Protein AF-A0A7S1D211-F1 (afdb_monomer)

Solvent-accessible surface area (backbone atoms only — not comparable to full-atom values): 14443 Å² total; per-residue (Å²): 135,87,72,94,69,84,75,83,64,50,78,49,76,28,56,50,79,50,80,80,74,77,71,76,73,76,81,71,81,75,76,79,80,82,78,80,52,99,80,78,62,90,82,88,90,76,86,81,90,75,90,82,85,78,90,88,83,76,96,58,89,48,95,46,33,35,26,37,36,34,41,26,43,45,68,77,61,58,63,58,17,50,48,54,41,53,54,31,54,76,72,43,31,38,50,37,33,39,36,45,44,44,74,48,53,58,32,37,23,26,38,55,38,35,49,70,53,31,82,63,46,75,40,29,36,35,30,46,55,23,50,53,52,44,51,52,66,76,64,58,64,63,85,39,69,69,48,42,74,77,41,76,79,61,90,66,62,47,86,82,75,70,71,39,71,43,70,57,62,49,77,47,76,46,59,83,38,42,40,38,39,31,45,40,51,36,43,46,74,28,22,37,37,38,38,33,62,83,77,70,42,78,48,58,71,85,34,81,84,72,62,100,78,73,88,69,91,63,75,72,75,49,82,44,70,73,38,53,58,53,44,57,57,53,66,73,73,113

Nearest PDB structures (foldseek):
  6t5k-assembly1_C  TM=8.084E-01  e=4.453E-06  Echinicola vietnamensis
  6auf-assembly1_B  TM=6.543E-01  e=1.278E-06  Novosphingobium pentaromativorans US6-1
  6dq2-assembly1_A  TM=6.445E-01  e=1.859E-06  Cronobacter sakazakii
  5i0p-assembly2_B  TM=6.351E-01  e=6.939E-05  Burkholderia ambifaria MC40-6
  6i1d-assembly1_A  TM=5.829E-01  e=4.512E-04  Saccharomyces cerevisiae S288C

Foldseek 3Di:
DDPPDDQDKDKDKAAAPDPPPPPVPPPPDPPPDDDDDPPGDDDDDDDDDDDPDDDDPDDDPDQAIEMEMEFDAACPDLVSLVVVLVVRVVRRYAYAEYEQQAQDRRRHQNVVSVCVSGVNHDAYEAEPVRVVVLVVVVPDDCVPVVCCVVDPDDPSSDDDDHPYYYYAWDWDDGHPKIKIWGQAQAQHHRGIWIQTDVVRDIDGPPRDPDDPPDPDDDPPNRPDPVRSVVVVVVVVVD

Mean predicted aligned error: 13.78 Å

Radius of gyration: 24.97 Å; Cα contacts (8 Å, |Δi|>4): 356; chains: 1; bounding box: 63×45×84 Å

Structure (mmCIF, N/CA/C/O backbone):
data_AF-A0A7S1D211-F1
#
_entry.id   AF-A0A7S1D211-F1
#
loop_
_atom_site.group_PDB
_atom_site.id
_atom_site.type_symbol
_atom_site.label_atom_id
_atom_site.label_alt_id
_atom_site.label_comp_id
_atom_site.label_asym_id
_atom_site.label_entity_id
_atom_site.label_seq_id
_atom_site.pdbx_PDB_ins_code
_atom_site.Cartn_x
_atom_site.Cartn_y
_atom_site.Cartn_z
_atom_site.occupancy
_atom_site.B_iso_or_equiv
_atom_site.auth_seq_id
_atom_site.auth_comp_id
_atom_site.auth_asym_id
_atom_site.auth_atom_id
_atom_site.pdbx_PDB_model_num
ATOM 1 N N . MET A 1 1 ? 5.303 11.982 -20.598 1.00 29.12 1 MET A N 1
ATOM 2 C CA . MET A 1 1 ? 3.841 12.042 -20.782 1.00 29.12 1 MET A CA 1
ATOM 3 C C . MET A 1 1 ? 3.241 11.586 -19.469 1.00 29.12 1 MET A C 1
ATOM 5 O O . MET A 1 1 ? 3.443 10.435 -19.128 1.00 29.12 1 MET A O 1
ATOM 9 N N . TYR A 1 2 ? 2.627 12.480 -18.698 1.00 31.52 2 TYR A N 1
ATOM 10 C CA . TYR A 1 2 ? 1.835 12.088 -17.531 1.00 31.52 2 TYR A CA 1
ATOM 11 C C . TYR A 1 2 ? 0.391 12.052 -18.020 1.00 31.52 2 TYR A C 1
ATOM 13 O O . TYR A 1 2 ? -0.186 13.105 -18.280 1.00 31.52 2 TYR A O 1
ATOM 21 N N . GLY A 1 3 ? -0.113 10.854 -18.312 1.00 35.62 3 GLY A N 1
ATOM 22 C CA . GLY A 1 3 ? -1.527 10.659 -18.611 1.00 35.62 3 GLY A CA 1
ATOM 23 C C . GLY A 1 3 ? -2.352 10.859 -17.344 1.00 35.62 3 GLY A C 1
ATOM 24 O O . GLY A 1 3 ? -1.837 10.683 -16.240 1.00 35.62 3 GLY A O 1
ATOM 25 N N . ASP A 1 4 ? -3.618 11.222 -17.515 1.00 34.25 4 ASP A N 1
ATOM 26 C CA . ASP A 1 4 ? -4.621 11.408 -16.461 1.00 34.25 4 ASP A CA 1
ATOM 27 C C . ASP A 1 4 ? -4.997 10.064 -15.793 1.00 34.25 4 ASP A C 1
ATOM 29 O O . ASP A 1 4 ? -6.146 9.622 -15.817 1.00 34.25 4 ASP A O 1
ATOM 33 N N . GLY A 1 5 ? -4.000 9.367 -15.243 1.00 44.72 5 GLY A N 1
ATOM 34 C CA . GLY A 1 5 ? -4.157 8.106 -14.538 1.00 44.72 5 GLY A CA 1
ATOM 35 C C . GLY A 1 5 ? -4.976 8.306 -13.269 1.00 44.72 5 GLY A C 1
ATOM 36 O O . GLY A 1 5 ? -4.730 9.214 -12.476 1.00 44.72 5 GLY A O 1
ATOM 37 N N . THR A 1 6 ? -5.977 7.453 -13.074 1.00 50.09 6 THR A N 1
ATOM 38 C CA . THR A 1 6 ? -6.667 7.352 -11.788 1.00 50.09 6 THR A CA 1
ATOM 39 C C . THR A 1 6 ? -5.738 6.616 -10.828 1.00 50.09 6 THR A C 1
ATOM 41 O O . THR A 1 6 ? -5.554 5.412 -10.963 1.00 50.09 6 THR A O 1
ATOM 44 N N . TYR A 1 7 ? -5.140 7.329 -9.875 1.00 63.22 7 TYR A N 1
ATOM 45 C CA . TYR A 1 7 ? -4.287 6.717 -8.855 1.00 63.22 7 TYR A CA 1
ATOM 46 C C . TYR A 1 7 ? -5.162 6.027 -7.810 1.00 63.22 7 TYR A C 1
ATOM 48 O O . TYR A 1 7 ? -5.944 6.683 -7.115 1.00 63.22 7 TYR A O 1
ATOM 56 N N . MET A 1 8 ? -5.064 4.702 -7.718 1.00 60.16 8 MET A N 1
ATOM 57 C CA . MET A 1 8 ? -5.794 3.929 -6.719 1.00 60.16 8 MET A CA 1
ATOM 58 C C . MET A 1 8 ? -4.894 3.662 -5.518 1.00 60.16 8 MET A C 1
ATOM 60 O O . MET A 1 8 ? -3.912 2.944 -5.618 1.00 60.16 8 MET A O 1
ATOM 64 N N . THR A 1 9 ? -5.274 4.210 -4.369 1.00 80.12 9 THR A N 1
ATOM 65 C CA . THR A 1 9 ? -4.739 3.819 -3.063 1.00 80.12 9 THR A CA 1
ATOM 66 C C . THR A 1 9 ? -5.852 3.132 -2.282 1.00 80.12 9 THR A C 1
ATOM 68 O O . THR A 1 9 ? -7.015 3.544 -2.362 1.00 80.12 9 THR A O 1
ATOM 71 N N . ASN A 1 10 ? -5.523 2.078 -1.538 1.00 89.00 10 ASN A N 1
ATOM 72 C CA . ASN A 1 10 ? -6.483 1.428 -0.647 1.00 89.00 10 ASN A CA 1
ATOM 73 C C . ASN A 1 10 ? -6.177 1.793 0.799 1.00 89.00 10 ASN A C 1
ATOM 75 O O . ASN A 1 10 ? -5.024 1.778 1.220 1.00 89.00 10 ASN A O 1
ATOM 79 N N . LEU A 1 11 ? -7.223 2.079 1.570 1.00 94.00 11 LEU A N 1
ATOM 80 C CA . LEU A 1 11 ? -7.119 2.377 2.991 1.00 94.00 11 LEU A CA 1
ATOM 81 C C . LEU A 1 11 ? -7.999 1.402 3.772 1.00 94.00 11 LEU A C 1
ATOM 83 O O . LEU A 1 11 ? -9.226 1.461 3.694 1.00 94.00 11 LEU A O 1
ATOM 87 N N . TYR A 1 12 ? -7.367 0.513 4.532 1.00 94.62 12 TYR A N 1
ATOM 88 C CA . TYR A 1 12 ? -8.053 -0.428 5.415 1.00 94.62 12 TYR A CA 1
ATOM 89 C C . TYR A 1 12 ? -8.008 0.099 6.846 1.00 94.62 12 TYR A C 1
ATOM 91 O O . TYR A 1 12 ? -6.946 0.480 7.327 1.00 94.62 12 TYR A O 1
ATOM 99 N N . VAL A 1 13 ? -9.145 0.106 7.540 1.00 94.62 13 VAL A N 1
ATOM 100 C CA . VAL A 1 13 ? -9.255 0.568 8.933 1.00 94.62 13 VAL A CA 1
ATOM 101 C C . VAL A 1 13 ? -9.656 -0.608 9.815 1.00 94.62 13 VAL A C 1
ATOM 103 O O . VAL A 1 13 ? -10.547 -1.374 9.451 1.00 94.62 13 VAL A O 1
ATOM 106 N N . TYR A 1 14 ? -9.013 -0.749 10.973 1.00 93.31 14 TYR A N 1
ATOM 107 C CA . TYR A 1 14 ? -9.199 -1.879 11.879 1.00 93.31 14 TYR A CA 1
ATOM 108 C C . TYR A 1 14 ? -9.314 -1.469 13.347 1.00 93.31 14 TYR A C 1
ATOM 110 O O . TYR A 1 14 ? -8.803 -0.436 13.789 1.00 93.31 14 TYR A O 1
ATOM 118 N N . GLU A 1 15 ? -9.980 -2.319 14.128 1.00 90.00 15 GLU A N 1
ATOM 119 C CA . GLU A 1 15 ? -9.995 -2.206 15.587 1.00 90.00 15 GLU A CA 1
ATOM 120 C C . GLU A 1 15 ? -8.662 -2.709 16.145 1.00 90.00 15 GLU A C 1
ATOM 122 O O . GLU A 1 15 ? -8.278 -3.850 15.903 1.00 90.00 15 GLU A O 1
ATOM 127 N N . LYS A 1 16 ? -7.937 -1.873 16.894 1.00 85.56 16 LYS A N 1
ATOM 128 C CA . LYS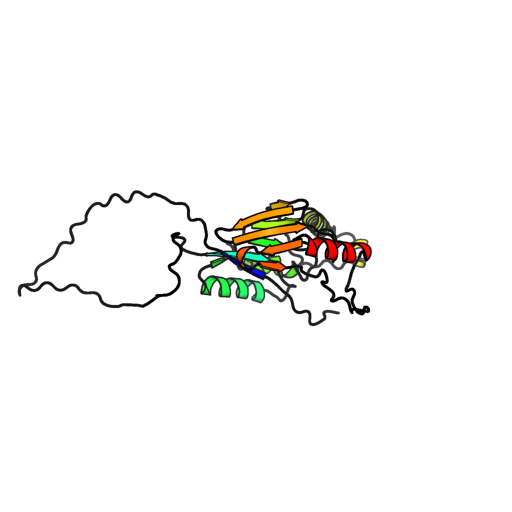 A 1 16 ? -6.667 -2.287 17.502 1.00 85.56 16 LYS A CA 1
ATOM 129 C C . LYS A 1 16 ? -6.914 -3.304 18.624 1.00 85.56 16 LYS A C 1
ATOM 131 O O . LYS A 1 16 ? -7.872 -3.188 19.399 1.00 85.56 16 LYS A O 1
ATOM 136 N N . GLU A 1 17 ? -5.999 -4.260 18.767 1.00 71.94 17 GLU A N 1
ATOM 137 C CA . GLU A 1 17 ? -5.912 -5.076 19.976 1.00 71.94 17 GLU A CA 1
ATOM 138 C C . GLU A 1 17 ? -5.341 -4.216 21.103 1.00 71.94 17 GLU A C 1
ATOM 140 O O . GLU A 1 17 ? -4.142 -3.957 21.193 1.00 71.94 17 GLU A O 1
ATOM 145 N N . CYS A 1 18 ? -6.216 -3.705 21.961 1.00 66.62 18 CYS A N 1
ATOM 146 C CA . CYS A 1 18 ? -5.767 -2.920 23.100 1.00 66.62 18 CYS A CA 1
ATOM 147 C C . CYS A 1 18 ? -5.147 -3.863 24.119 1.00 66.62 18 CYS A C 1
ATOM 149 O O . CYS A 1 18 ? -5.816 -4.791 24.580 1.00 66.62 18 CYS A O 1
ATOM 151 N N . SER A 1 19 ? -3.907 -3.582 24.525 1.00 54.00 19 SER A N 1
ATOM 152 C CA . SER A 1 19 ? -3.338 -4.195 25.722 1.00 54.00 19 SER A CA 1
ATOM 153 C C . SER A 1 19 ? -4.356 -4.057 26.850 1.00 54.00 19 SER A C 1
ATOM 155 O O . SER A 1 19 ? -4.751 -2.944 27.219 1.00 54.00 19 SER A O 1
ATOM 157 N N . SER A 1 20 ? -4.817 -5.188 27.385 1.00 48.25 20 SER A N 1
ATOM 158 C CA . SER A 1 20 ? -5.573 -5.201 28.623 1.00 48.25 20 SER A CA 1
ATOM 159 C C . SER A 1 20 ? -4.606 -4.837 29.742 1.00 48.25 20 SER A C 1
ATOM 161 O O . SER A 1 20 ? -4.134 -5.696 30.488 1.00 48.25 20 SER A O 1
ATOM 163 N N . ASP A 1 21 ? -4.311 -3.549 29.875 1.00 42.56 21 ASP A N 1
ATOM 164 C CA . ASP A 1 21 ? -3.776 -3.000 31.101 1.00 42.56 21 ASP A CA 1
ATOM 165 C C . ASP A 1 21 ? -4.865 -3.222 32.152 1.00 42.56 21 ASP A C 1
ATOM 167 O O . ASP A 1 21 ? -5.735 -2.385 32.406 1.00 42.56 21 ASP A O 1
ATOM 171 N N . THR A 1 22 ? -4.836 -4.396 32.784 1.00 41.88 22 THR A N 1
ATOM 172 C CA . THR A 1 22 ? -5.466 -4.662 34.071 1.00 41.88 22 THR A CA 1
ATOM 173 C C . THR A 1 22 ? -4.799 -3.775 35.119 1.00 41.88 22 THR A C 1
ATOM 175 O O . THR A 1 22 ? -4.193 -4.236 36.085 1.00 41.88 22 THR A O 1
ATOM 178 N N . LYS A 1 23 ? -4.970 -2.457 34.998 1.00 39.34 23 LYS A N 1
ATOM 179 C CA . LYS A 1 23 ? -4.984 -1.583 36.155 1.00 39.34 23 LYS A CA 1
ATOM 180 C C . LYS A 1 23 ? -6.217 -2.002 36.936 1.00 39.34 23 LYS A C 1
ATOM 182 O O . LYS A 1 23 ? -7.319 -1.505 36.715 1.00 39.34 23 LYS A O 1
ATOM 187 N N . LYS A 1 24 ? -6.022 -2.944 37.867 1.00 38.88 24 LYS A N 1
ATOM 188 C CA . LYS A 1 24 ? -6.873 -3.108 39.046 1.00 38.88 24 LYS A CA 1
ATOM 189 C C . LYS A 1 24 ? -6.975 -1.730 39.692 1.00 38.88 24 LYS A C 1
ATOM 191 O O . LYS A 1 24 ? -6.174 -1.372 40.554 1.00 38.88 24 LYS A O 1
ATOM 196 N N . SER A 1 25 ? -7.948 -0.934 39.260 1.00 38.62 25 SER A N 1
ATOM 197 C CA . SER A 1 25 ? -8.345 0.248 39.992 1.00 38.62 25 SER A CA 1
ATOM 198 C C . SER A 1 25 ? -8.898 -0.285 41.306 1.00 38.62 25 SER A C 1
ATOM 200 O O . SER A 1 25 ? -9.978 -0.870 41.391 1.00 38.62 25 SER A O 1
ATOM 202 N N . LYS A 1 26 ? -8.093 -0.167 42.364 1.00 37.66 26 LYS A N 1
ATOM 203 C CA . LYS A 1 26 ? -8.606 -0.225 43.725 1.00 37.66 26 LYS A CA 1
ATOM 204 C C . LYS A 1 26 ? -9.698 0.840 43.784 1.00 37.66 26 LYS A C 1
ATOM 206 O O . LYS A 1 26 ? -9.392 2.023 43.921 1.00 37.66 26 LYS A O 1
ATOM 211 N N . LYS A 1 27 ? -10.964 0.429 43.667 1.00 37.03 27 LYS A N 1
ATOM 212 C CA . LYS A 1 27 ? -12.122 1.223 44.079 1.00 37.03 27 LYS A CA 1
ATOM 213 C C . LYS A 1 27 ? -11.947 1.521 45.571 1.00 37.03 27 LYS A C 1
ATOM 215 O O . LYS A 1 27 ? -12.457 0.809 46.427 1.00 37.03 27 LYS A O 1
ATOM 220 N N . LYS A 1 28 ? -11.208 2.580 45.904 1.00 37.03 28 LYS A N 1
ATOM 221 C CA . LYS A 1 28 ? -11.462 3.323 47.135 1.00 37.03 28 LYS A CA 1
ATOM 222 C C . LYS A 1 28 ? -12.768 4.058 46.881 1.00 37.03 28 LYS A C 1
ATOM 224 O O . LYS A 1 28 ? -12.798 5.013 46.112 1.00 37.03 28 LYS A O 1
ATOM 229 N N . SER A 1 29 ? -13.844 3.580 47.496 1.00 37.31 29 SER A N 1
ATOM 230 C CA . SER A 1 29 ? -15.104 4.308 47.584 1.00 37.31 29 SER A CA 1
ATOM 231 C C . SER A 1 29 ? -14.831 5.690 48.189 1.00 37.31 29 SER A C 1
ATOM 233 O O . SER A 1 29 ? -14.659 5.824 49.403 1.00 37.31 29 SER A O 1
ATOM 235 N N . LYS A 1 30 ? -14.762 6.732 47.359 1.00 39.12 30 LYS A N 1
ATOM 236 C CA . LYS A 1 30 ? -14.988 8.091 47.844 1.00 39.12 30 LYS A CA 1
ATOM 237 C C . LYS A 1 30 ? -16.489 8.187 48.091 1.00 39.12 30 LYS A C 1
ATOM 239 O O . LYS A 1 30 ? -17.271 8.158 47.153 1.00 39.12 30 LYS A O 1
ATOM 244 N N . LYS A 1 31 ? -16.874 8.212 49.369 1.00 37.56 31 LYS A N 1
ATOM 245 C CA . LYS A 1 31 ? -18.190 8.688 49.799 1.00 37.56 31 LYS A CA 1
ATOM 246 C C . LYS A 1 31 ? -18.378 10.080 49.200 1.00 37.56 31 LYS A C 1
ATOM 248 O O . LYS A 1 31 ? -17.651 10.997 49.587 1.00 37.56 31 LYS A O 1
ATOM 253 N N . ASP A 1 32 ? -19.334 10.226 48.293 1.00 37.94 32 ASP A N 1
ATOM 254 C CA . ASP A 1 32 ? -19.854 11.533 47.920 1.00 37.94 32 ASP A CA 1
ATOM 255 C C . ASP A 1 32 ? -20.430 12.173 49.187 1.00 37.94 32 ASP A C 1
ATOM 257 O O . ASP A 1 32 ? -21.387 11.681 49.791 1.00 37.94 32 ASP A O 1
ATOM 261 N N . LYS A 1 33 ? -19.779 13.238 49.662 1.00 39.00 33 LYS A N 1
ATOM 262 C CA . LYS A 1 33 ? -20.312 14.066 50.741 1.00 39.00 33 LYS A CA 1
ATOM 263 C C . LYS A 1 33 ? -21.492 14.848 50.173 1.00 39.00 33 LYS A C 1
ATOM 265 O O . LYS A 1 33 ? -21.306 15.866 49.520 1.00 39.00 33 LYS A O 1
ATOM 270 N N . MET A 1 34 ? -22.701 14.372 50.448 1.00 36.66 34 MET A N 1
ATOM 271 C CA . MET A 1 34 ? -23.907 15.184 50.352 1.00 36.66 34 MET A CA 1
ATOM 272 C C . MET A 1 34 ? -23.889 16.247 51.458 1.00 36.66 34 MET A C 1
ATOM 274 O O . MET A 1 34 ? -23.917 15.912 52.643 1.00 36.66 34 MET A O 1
ATOM 278 N N . THR A 1 35 ? -23.872 17.523 51.090 1.00 45.09 35 THR A N 1
ATOM 279 C CA . THR A 1 35 ? -24.177 18.632 52.003 1.00 45.09 35 THR A CA 1
ATOM 280 C C . THR A 1 35 ? -25.647 19.012 51.847 1.00 45.09 35 THR A C 1
ATOM 282 O O . THR A 1 35 ? -26.090 19.279 50.732 1.00 45.09 35 THR A O 1
ATOM 285 N N . LYS A 1 36 ? -26.402 19.005 52.954 1.00 35.62 36 LYS A N 1
ATOM 286 C CA . LYS A 1 36 ? -27.780 19.516 53.023 1.00 35.62 36 LYS A CA 1
ATOM 287 C C . LYS A 1 36 ? -27.773 21.034 52.851 1.00 35.62 36 LYS A C 1
ATOM 289 O O . LYS A 1 36 ? -26.964 21.704 53.489 1.00 35.62 36 LYS A O 1
ATOM 294 N N . ASP A 1 37 ? -28.692 21.558 52.050 1.00 51.59 37 ASP A N 1
ATOM 295 C CA . ASP A 1 37 ? -29.063 22.967 52.133 1.00 51.59 37 ASP A CA 1
ATOM 296 C C . ASP A 1 37 ? -30.055 23.197 53.288 1.00 51.59 37 ASP A C 1
ATOM 298 O O . ASP A 1 37 ? -30.622 22.259 53.862 1.00 51.59 37 ASP A O 1
ATOM 302 N N . SER A 1 38 ? -30.233 24.459 53.672 1.00 47.72 38 SER A N 1
ATOM 303 C CA . SER A 1 38 ? -31.045 24.885 54.817 1.00 47.72 38 SER A CA 1
ATOM 304 C C . SER A 1 38 ? -32.557 24.680 54.646 1.00 47.72 38 SER A C 1
ATOM 306 O O . SER A 1 38 ? -33.293 24.972 55.583 1.00 47.72 38 SER A O 1
ATOM 308 N N . ASN A 1 39 ? -33.021 24.134 53.514 1.00 47.75 39 ASN A N 1
ATOM 309 C CA . ASN A 1 39 ? -34.438 23.864 53.243 1.00 47.75 39 ASN A CA 1
ATOM 310 C C . ASN A 1 39 ? -34.746 22.378 52.967 1.00 47.75 39 ASN A C 1
ATOM 312 O O . ASN A 1 39 ? -35.862 22.042 52.577 1.00 47.75 39 ASN A O 1
ATOM 316 N N . GLY A 1 40 ? -33.800 21.466 53.217 1.00 41.44 40 GLY A N 1
ATOM 317 C CA . GLY A 1 40 ? -34.079 20.027 53.287 1.00 41.44 40 GLY A CA 1
ATOM 318 C C . GLY A 1 40 ? -34.322 19.323 51.946 1.00 41.44 40 GLY A C 1
ATOM 319 O O . GLY A 1 40 ? -34.885 18.228 51.946 1.00 41.44 40 GLY A O 1
ATOM 320 N N . GLY A 1 41 ? -33.880 19.892 50.819 1.00 34.84 41 GLY A N 1
ATOM 321 C CA . GLY A 1 41 ? -33.967 19.262 49.496 1.00 34.84 41 GLY A CA 1
ATOM 322 C C . GLY A 1 41 ? -32.617 18.730 49.001 1.00 34.84 41 GLY A C 1
ATOM 323 O O . GLY A 1 41 ? -31.591 19.384 49.143 1.00 34.84 41 GLY A O 1
ATOM 324 N N . TYR A 1 42 ? -32.593 17.549 48.372 1.00 37.44 42 TYR A N 1
ATOM 325 C CA . TYR A 1 42 ? -31.416 17.064 47.638 1.00 37.44 42 TYR A CA 1
ATOM 326 C C . TYR A 1 42 ? -31.564 17.397 46.144 1.00 37.44 42 TYR A C 1
ATOM 328 O O . TYR A 1 42 ? -32.492 16.913 45.498 1.00 37.44 42 TYR A O 1
ATOM 336 N N . ARG A 1 43 ? -30.646 18.187 45.567 1.00 36.53 43 ARG A N 1
ATOM 337 C CA . ARG A 1 43 ? -30.541 18.393 44.108 1.00 36.53 43 ARG A CA 1
ATOM 338 C C . ARG A 1 43 ? -29.197 17.902 43.574 1.00 36.53 43 ARG A C 1
ATOM 340 O O . ARG A 1 43 ? -28.145 18.324 44.041 1.00 36.53 43 ARG A O 1
ATOM 347 N N . SER A 1 44 ? -29.252 17.050 42.551 1.00 35.16 44 SER A N 1
ATOM 348 C CA . SER A 1 44 ? -28.120 16.722 41.680 1.00 35.16 44 SER A CA 1
ATOM 349 C C . SER A 1 44 ? -28.138 17.665 40.475 1.00 35.16 44 SER A C 1
ATOM 351 O O . SER A 1 44 ? -29.122 17.716 39.737 1.00 35.16 44 SER A O 1
ATOM 353 N N . LEU A 1 45 ? -27.066 18.435 40.289 1.00 37.75 45 LEU A N 1
ATOM 354 C CA . LEU A 1 45 ? -26.817 19.222 39.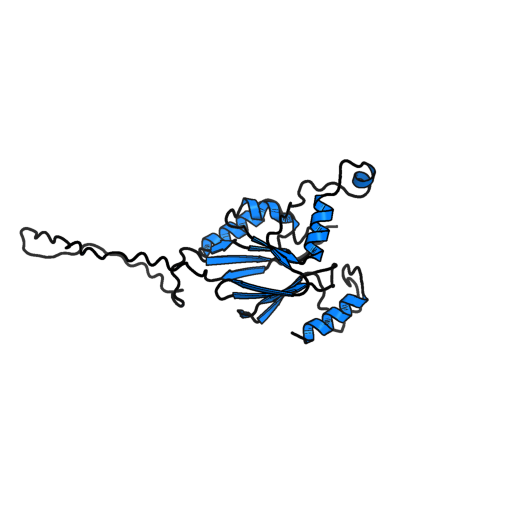083 1.00 37.75 45 LEU A CA 1
ATOM 355 C C . LEU A 1 45 ? -25.916 18.409 38.151 1.00 37.75 45 LEU A C 1
ATOM 357 O O . LEU A 1 45 ? -24.737 18.242 38.459 1.00 37.75 45 LEU A O 1
ATOM 361 N N . LYS A 1 46 ? -26.474 17.942 37.025 1.00 37.00 46 LYS A N 1
ATOM 362 C CA . LYS A 1 46 ? -25.857 17.955 35.680 1.00 37.00 46 LYS A CA 1
ATOM 363 C C . LYS A 1 46 ? -26.785 17.310 34.635 1.00 37.00 46 LYS A C 1
ATOM 365 O O . LYS A 1 46 ? -26.869 16.091 34.532 1.00 37.00 46 LYS A O 1
ATOM 370 N N . GLY A 1 47 ? -27.440 18.155 33.829 1.00 29.31 47 GLY A N 1
ATOM 371 C CA . GLY A 1 47 ? -27.605 17.891 32.388 1.00 29.31 47 GLY A CA 1
ATOM 372 C C . GLY A 1 47 ? -26.227 18.006 31.710 1.00 29.31 47 GLY A C 1
ATOM 373 O O . GLY A 1 47 ? -25.299 18.541 32.308 1.00 29.31 47 GLY A O 1
ATOM 374 N N . SER A 1 48 ? -25.956 17.506 30.512 1.00 29.05 48 SER A N 1
ATOM 375 C CA . SER A 1 48 ? -26.781 17.378 29.319 1.00 29.05 48 SER A CA 1
ATOM 376 C C . SER A 1 48 ? -26.240 16.225 28.468 1.00 29.05 48 SER A C 1
ATOM 378 O O . SER A 1 48 ? -25.031 16.036 28.348 1.00 29.05 48 SER A O 1
ATOM 380 N N . THR A 1 49 ? -27.160 15.475 27.875 1.00 36.06 49 THR A N 1
ATOM 381 C CA . THR A 1 49 ? -26.956 14.385 26.922 1.00 36.06 49 THR A CA 1
ATOM 382 C C . THR A 1 49 ? -26.394 14.880 25.588 1.00 36.06 49 THR A C 1
ATOM 384 O O . THR A 1 49 ? -27.004 15.742 24.957 1.00 36.06 49 THR A O 1
ATOM 387 N N . SER A 1 50 ? -25.330 14.255 25.083 1.00 34.84 50 SER A N 1
ATOM 388 C CA . SER A 1 50 ? -25.113 14.124 23.639 1.00 34.84 50 SER A CA 1
ATOM 389 C C . SER A 1 50 ? -25.181 12.641 23.265 1.00 34.84 50 SER A C 1
ATOM 391 O O . SER A 1 50 ? -24.407 11.804 23.725 1.00 34.84 50 SER A O 1
ATOM 393 N N . ASN A 1 51 ? -26.194 12.301 22.466 1.00 35.72 51 ASN A N 1
ATOM 394 C CA . ASN A 1 51 ? -26.336 11.002 21.818 1.00 35.72 51 ASN A CA 1
ATOM 395 C C . ASN A 1 51 ? -25.179 10.828 20.817 1.00 35.72 51 ASN A C 1
ATOM 397 O O . ASN A 1 51 ? -25.264 11.322 19.697 1.00 35.72 51 ASN A O 1
ATOM 401 N N . ARG A 1 52 ? -24.133 10.081 21.178 1.00 38.66 52 ARG A N 1
ATOM 402 C CA . ARG A 1 52 ? -23.333 9.322 20.203 1.00 38.66 52 ARG A CA 1
ATOM 403 C C . ARG A 1 52 ? -23.743 7.859 20.307 1.00 38.66 52 ARG A C 1
ATOM 405 O O . ARG A 1 52 ? -23.110 7.059 20.985 1.00 38.66 52 ARG A O 1
ATOM 412 N N . ARG A 1 53 ? -24.887 7.538 19.703 1.00 39.41 53 ARG A N 1
ATOM 413 C CA . ARG A 1 53 ? -25.315 6.158 19.464 1.00 39.41 53 ARG A CA 1
ATOM 414 C C . ARG A 1 53 ? -24.956 5.807 18.026 1.00 39.41 53 ARG A C 1
ATOM 416 O O . ARG A 1 53 ? -25.644 6.222 17.105 1.00 39.41 53 ARG A O 1
ATOM 423 N N . GLY A 1 54 ? -23.872 5.058 17.877 1.00 37.66 54 GLY A N 1
ATOM 424 C CA . GLY A 1 54 ? -23.399 4.477 16.624 1.00 37.66 54 GLY A CA 1
ATOM 425 C C . GLY A 1 54 ? -21.917 4.160 16.772 1.00 37.66 54 GLY A C 1
ATOM 426 O O . GLY A 1 54 ? -21.154 5.084 17.004 1.00 37.66 54 GLY A O 1
ATOM 427 N N . LEU A 1 55 ? -21.550 2.878 16.676 1.00 42.72 55 LEU A N 1
ATOM 428 C CA . LEU A 1 55 ? -20.225 2.285 16.950 1.00 42.72 55 LEU A CA 1
ATOM 429 C C . LEU A 1 55 ? -19.931 1.998 18.435 1.00 42.72 55 LEU A C 1
ATOM 431 O O . LEU A 1 55 ? -19.019 2.534 19.048 1.00 42.72 55 LEU A O 1
ATOM 435 N N . SER A 1 56 ? -20.719 1.095 19.021 1.00 39.56 56 SER A N 1
ATOM 436 C CA . SER A 1 56 ? -20.282 0.282 20.166 1.00 39.56 56 SER A CA 1
ATOM 437 C C . SER A 1 56 ? -20.853 -1.126 20.005 1.00 39.56 56 SER A C 1
ATOM 439 O O . SER A 1 56 ? -21.880 -1.491 20.574 1.00 39.56 56 SER A O 1
ATOM 441 N N . ARG A 1 57 ? -20.227 -1.863 19.093 1.00 41.53 57 ARG A N 1
ATOM 442 C CA . ARG A 1 57 ? -20.241 -3.321 18.914 1.00 41.53 57 ARG A CA 1
ATOM 443 C C . ARG A 1 57 ? -18.960 -3.521 18.095 1.00 41.53 57 ARG A C 1
ATOM 445 O O . ARG A 1 57 ? -19.026 -3.289 16.903 1.00 41.53 57 ARG A O 1
ATOM 452 N N . TYR A 1 58 ? -17.764 -3.595 18.664 1.00 40.78 58 TYR A N 1
ATOM 453 C CA . TYR A 1 58 ? -17.248 -4.654 19.521 1.00 40.78 58 TYR A CA 1
ATOM 454 C C . TYR A 1 58 ? -16.291 -4.071 20.582 1.00 40.78 58 TYR A C 1
ATOM 456 O O . TYR A 1 58 ? -15.870 -2.922 20.507 1.00 40.78 58 TYR A O 1
ATOM 464 N N . GLY A 1 59 ? -16.069 -4.805 21.673 1.00 42.28 59 GLY A N 1
ATOM 465 C CA . GLY A 1 59 ? -15.406 -4.281 22.865 1.00 42.28 59 GLY A CA 1
ATOM 466 C C . GLY A 1 59 ? -13.888 -4.420 22.843 1.00 42.28 59 GLY A C 1
ATOM 467 O O . GLY A 1 59 ? -13.394 -5.465 23.244 1.00 42.28 59 GLY A O 1
ATOM 468 N N . THR A 1 60 ? -13.173 -3.337 22.533 1.00 46.38 60 THR A N 1
ATOM 469 C CA . THR A 1 60 ? -11.802 -3.065 23.002 1.00 46.38 60 THR A CA 1
ATOM 470 C C . THR A 1 60 ? -11.626 -1.542 23.209 1.00 46.38 60 THR A C 1
ATOM 472 O O . THR A 1 60 ? -12.038 -0.730 22.386 1.00 46.38 60 THR A O 1
ATOM 475 N N . ASN A 1 61 ? -11.097 -1.115 24.366 1.00 50.78 61 ASN A N 1
ATOM 476 C CA . ASN A 1 61 ? -10.959 0.304 24.762 1.00 50.78 61 ASN A CA 1
ATOM 477 C C . ASN A 1 61 ? -9.721 0.968 24.126 1.00 50.78 61 ASN A C 1
ATOM 479 O O . ASN A 1 61 ? -8.822 1.413 24.841 1.00 50.78 61 ASN A O 1
ATOM 483 N N . CYS A 1 62 ? -9.639 1.021 22.801 1.00 60.84 62 CYS A N 1
ATOM 484 C CA . CYS A 1 62 ? -8.566 1.761 22.142 1.00 60.84 62 CYS A CA 1
ATOM 485 C C . CYS A 1 62 ? -9.069 3.168 21.887 1.00 60.84 62 CYS A C 1
ATOM 487 O O . CYS A 1 62 ? -10.153 3.358 21.342 1.00 60.84 62 CYS A O 1
ATOM 489 N N . GLU A 1 63 ? -8.288 4.163 22.307 1.00 77.25 63 GLU A N 1
ATOM 490 C CA . GLU A 1 63 ? -8.662 5.561 22.103 1.00 77.25 63 GLU A CA 1
ATOM 491 C C . GLU A 1 63 ? -8.758 5.904 20.614 1.00 77.25 63 GLU A C 1
ATOM 493 O O . GLU A 1 63 ? -9.442 6.870 20.296 1.00 77.25 63 GLU A O 1
ATOM 498 N N . ARG A 1 64 ? -8.121 5.127 19.718 1.00 88.88 64 ARG A N 1
ATOM 499 C CA . ARG A 1 64 ? -8.089 5.323 18.259 1.00 88.88 64 ARG A CA 1
ATOM 500 C C . ARG A 1 64 ? -8.032 3.989 17.496 1.00 88.88 64 ARG A C 1
ATOM 502 O O . ARG A 1 64 ? -7.437 3.028 17.986 1.00 88.88 64 ARG A O 1
ATOM 509 N N . LEU A 1 65 ? -8.631 3.941 16.304 1.00 94.19 65 LEU A N 1
ATOM 510 C CA . LEU A 1 65 ? -8.537 2.830 15.340 1.00 94.19 65 LEU A CA 1
ATOM 511 C C . LEU A 1 65 ? -7.153 2.795 14.669 1.00 94.19 65 LEU A C 1
ATOM 513 O O . LEU A 1 65 ? -6.427 3.788 14.701 1.00 94.19 65 LEU A O 1
ATOM 517 N N . GLY A 1 66 ? -6.769 1.661 14.087 1.00 95.31 66 GLY A N 1
ATOM 518 C CA . GLY A 1 66 ? -5.565 1.543 13.259 1.00 95.31 66 GLY A CA 1
ATOM 519 C C . GLY A 1 66 ? -5.916 1.582 11.776 1.00 95.31 66 GLY A C 1
ATOM 520 O O . GLY A 1 66 ? -7.043 1.254 11.399 1.00 95.31 66 GLY A O 1
ATOM 521 N N . ALA A 1 67 ? -4.971 1.991 10.935 1.00 97.12 67 ALA A N 1
ATOM 522 C CA . ALA A 1 67 ? -5.145 2.005 9.492 1.00 97.12 67 ALA A CA 1
ATOM 523 C C . ALA A 1 67 ? -3.902 1.512 8.741 1.00 97.12 67 ALA A C 1
ATOM 525 O O . ALA A 1 67 ? -2.762 1.752 9.152 1.00 97.12 67 ALA A O 1
ATOM 526 N N . VAL A 1 68 ? -4.164 0.844 7.619 1.00 97.75 68 VAL A N 1
ATOM 527 C CA . VAL A 1 68 ? -3.189 0.369 6.636 1.00 97.75 68 VAL A CA 1
ATOM 528 C C . VAL A 1 68 ? -3.436 1.103 5.328 1.00 97.75 68 VAL A C 1
ATOM 530 O O . VAL A 1 68 ? -4.529 1.007 4.769 1.00 97.75 68 VAL A O 1
ATOM 533 N N . LEU A 1 69 ? -2.424 1.809 4.838 1.00 97.25 69 LEU A N 1
ATOM 534 C CA . LEU A 1 69 ? -2.424 2.414 3.511 1.00 97.25 69 LEU A CA 1
ATOM 535 C C . LEU A 1 69 ? -1.699 1.485 2.533 1.00 97.25 69 LEU A C 1
ATOM 537 O O . LEU A 1 69 ? -0.620 0.987 2.843 1.00 97.25 69 LEU A O 1
ATOM 541 N N . VAL A 1 70 ? -2.280 1.263 1.361 1.00 96.50 70 VAL A N 1
ATOM 542 C CA . VAL A 1 70 ? -1.626 0.595 0.233 1.00 96.50 70 VAL A CA 1
ATOM 543 C C . VAL A 1 70 ? -1.248 1.656 -0.780 1.00 96.50 70 VAL A C 1
ATOM 545 O O . VAL A 1 70 ? -2.135 2.317 -1.325 1.00 96.50 70 VAL A O 1
ATOM 548 N N . ASP A 1 71 ? 0.054 1.771 -1.008 1.00 95.00 71 ASP A N 1
ATOM 549 C CA . ASP A 1 71 ? 0.701 2.719 -1.904 1.00 95.00 71 ASP A CA 1
ATOM 550 C C . ASP A 1 71 ? 0.518 4.196 -1.535 1.00 95.00 71 ASP A C 1
ATOM 552 O O . ASP A 1 71 ? -0.425 4.625 -0.865 1.00 95.00 71 ASP A O 1
ATOM 556 N N . ALA A 1 72 ? 1.477 4.997 -1.982 1.00 92.44 72 ALA A N 1
ATOM 557 C CA . ALA A 1 72 ? 1.417 6.444 -1.989 1.00 92.44 72 ALA A CA 1
ATOM 558 C C . ALA A 1 72 ? 1.486 6.898 -3.458 1.00 92.44 72 ALA A C 1
ATOM 560 O O . ALA A 1 72 ? 2.445 6.535 -4.128 1.00 92.44 72 ALA A O 1
ATOM 561 N N . PRO A 1 73 ? 0.526 7.699 -3.959 1.00 87.50 73 PRO A N 1
ATOM 562 C CA . PRO A 1 73 ? 0.437 8.094 -5.371 1.00 87.50 73 PRO A CA 1
ATOM 563 C C . PRO A 1 73 ? 1.713 8.824 -5.845 1.00 87.50 73 PRO A C 1
ATOM 565 O O . PRO A 1 73 ? 2.626 9.032 -5.043 1.00 87.50 73 PRO A O 1
ATOM 568 N N . PRO A 1 74 ? 1.817 9.322 -7.092 1.00 85.44 74 PRO A N 1
ATOM 569 C CA . PRO A 1 74 ? 2.929 10.201 -7.439 1.00 85.44 74 PRO A CA 1
ATOM 570 C C . PRO A 1 74 ? 3.058 11.375 -6.465 1.00 85.44 74 PRO A C 1
ATOM 572 O O . PRO A 1 74 ? 2.115 11.736 -5.749 1.00 85.44 74 PRO A O 1
ATOM 575 N N . ASN A 1 75 ? 4.222 12.021 -6.458 1.00 82.88 75 ASN A N 1
ATOM 576 C CA . ASN A 1 75 ? 4.382 13.259 -5.708 1.00 82.88 75 ASN A CA 1
ATOM 577 C C . ASN A 1 75 ? 3.463 14.350 -6.299 1.00 82.88 75 ASN A C 1
ATOM 579 O O . ASN A 1 75 ? 3.802 15.028 -7.264 1.00 82.88 75 ASN A O 1
ATOM 583 N N . LEU A 1 76 ? 2.283 14.501 -5.698 1.00 76.56 76 LEU A N 1
ATOM 584 C CA . LEU A 1 76 ? 1.271 15.516 -6.000 1.00 76.56 76 LEU A CA 1
ATOM 585 C C . LEU A 1 76 ? 1.428 16.743 -5.077 1.00 76.56 76 LEU A C 1
ATOM 587 O O . LEU A 1 76 ? 0.497 17.532 -4.915 1.00 76.56 76 LEU A O 1
ATOM 591 N N . GLY A 1 77 ? 2.590 16.883 -4.428 1.00 80.00 77 GLY A N 1
ATOM 592 C CA . GLY A 1 77 ? 2.826 17.824 -3.338 1.00 80.00 77 GLY A CA 1
ATOM 593 C C . GLY A 1 77 ? 2.346 17.303 -1.972 1.00 80.00 77 GLY A C 1
ATOM 594 O O . GLY A 1 77 ? 1.819 16.189 -1.870 1.00 80.00 77 GLY A O 1
ATOM 595 N N . PRO A 1 78 ? 2.501 18.113 -0.904 1.00 79.75 78 PRO A N 1
ATOM 596 C CA . PRO A 1 78 ? 2.252 17.681 0.476 1.00 79.75 78 PRO A CA 1
ATOM 597 C C . PRO A 1 78 ? 0.778 17.368 0.775 1.00 79.75 78 PRO A C 1
ATOM 599 O O . PRO A 1 78 ? 0.483 16.588 1.679 1.00 79.75 78 PRO A O 1
ATOM 602 N N . GLY A 1 79 ? -0.152 17.921 -0.012 1.00 86.62 79 GLY A N 1
ATOM 603 C CA . GLY A 1 79 ? -1.588 17.855 0.265 1.00 86.62 79 GLY A CA 1
ATOM 604 C C . GLY A 1 79 ? -2.167 16.440 0.342 1.00 86.62 79 GLY A C 1
ATOM 605 O O . GLY A 1 79 ? -3.176 16.245 1.012 1.00 86.62 79 GLY A O 1
ATOM 606 N N . PHE A 1 80 ? -1.537 15.442 -0.288 1.00 89.19 80 PHE A N 1
ATOM 607 C CA . PHE A 1 80 ? -1.995 14.056 -0.175 1.00 89.19 80 PHE A CA 1
ATOM 608 C C . PHE A 1 80 ? -1.756 13.475 1.230 1.00 89.19 80 PHE A C 1
ATOM 610 O O . PHE A 1 80 ? -2.669 12.892 1.814 1.00 89.19 80 PHE A O 1
ATOM 617 N N . GLY A 1 81 ? -0.565 13.675 1.806 1.00 91.56 81 GLY A N 1
ATOM 618 C CA . GLY A 1 81 ? -0.267 13.231 3.172 1.00 91.56 81 GLY A CA 1
ATOM 619 C C . GLY A 1 81 ? -1.197 13.883 4.199 1.00 91.56 81 GLY A C 1
ATOM 620 O O . GLY A 1 81 ? -1.753 13.195 5.060 1.00 91.56 81 GLY A O 1
ATOM 621 N N . ASP A 1 82 ? -1.438 15.188 4.039 1.00 93.69 82 ASP A N 1
ATOM 622 C CA . ASP A 1 82 ? -2.360 15.966 4.874 1.00 93.69 82 ASP A CA 1
ATOM 623 C C . ASP A 1 82 ? -3.818 15.512 4.716 1.00 93.69 82 ASP A C 1
ATOM 625 O O . ASP A 1 82 ? -4.566 15.455 5.697 1.00 93.69 82 ASP A O 1
ATOM 629 N N . PHE A 1 83 ? -4.232 15.161 3.494 1.00 92.94 83 PHE A N 1
ATOM 630 C CA . PHE A 1 83 ? -5.559 14.614 3.222 1.00 92.94 83 PHE A CA 1
ATOM 631 C C . PHE A 1 83 ? -5.778 13.295 3.967 1.00 92.94 83 PHE A C 1
ATOM 633 O O . PHE A 1 83 ? -6.775 13.164 4.680 1.00 92.94 83 PHE A O 1
ATOM 640 N N . ILE A 1 84 ? -4.833 12.351 3.866 1.00 95.06 84 ILE A N 1
ATOM 641 C CA . ILE A 1 84 ? -4.900 11.074 4.591 1.00 95.06 84 ILE A CA 1
ATOM 642 C C . ILE A 1 84 ? -4.975 11.324 6.099 1.00 95.06 84 ILE A C 1
ATOM 644 O O . ILE A 1 84 ? -5.862 10.787 6.765 1.00 95.06 84 ILE A O 1
ATOM 648 N N . LYS A 1 85 ? -4.118 12.203 6.633 1.00 95.50 85 LYS A N 1
ATOM 649 C CA . LYS A 1 85 ? -4.118 12.551 8.059 1.00 95.50 85 LYS A CA 1
ATOM 650 C C . LYS A 1 85 ? -5.461 13.125 8.513 1.00 95.50 85 LYS A C 1
ATOM 652 O O . LYS A 1 85 ? -6.016 12.691 9.521 1.00 95.50 85 LYS A O 1
ATOM 657 N N . THR A 1 86 ? -5.999 14.077 7.752 1.00 96.62 86 THR A N 1
ATOM 658 C CA . THR A 1 86 ? -7.278 14.741 8.042 1.00 96.62 86 THR A CA 1
ATOM 659 C C . THR A 1 86 ? -8.438 13.750 8.008 1.00 96.62 86 THR A C 1
ATOM 661 O O . THR A 1 86 ? -9.296 13.761 8.895 1.00 96.62 86 THR A O 1
ATOM 664 N N . PHE A 1 87 ? -8.464 12.866 7.008 1.00 95.75 87 PHE A N 1
ATOM 6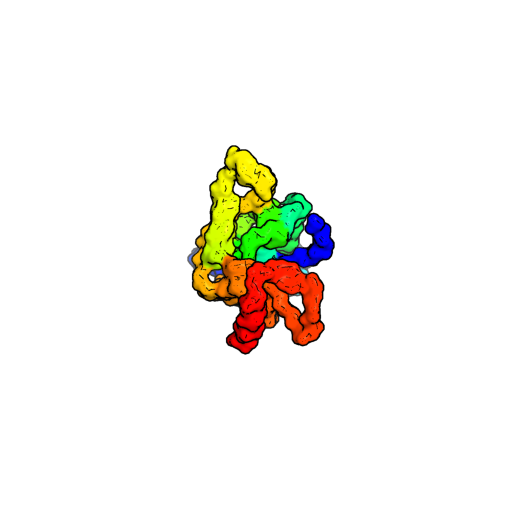65 C CA . 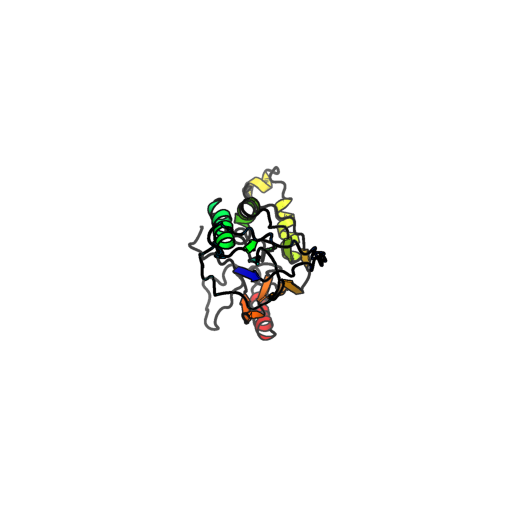PHE A 1 87 ? -9.472 11.818 6.910 1.00 95.75 87 PHE A CA 1
ATOM 666 C C . PHE A 1 87 ? -9.413 10.877 8.119 1.00 95.75 87 PHE A C 1
ATOM 668 O O . PHE A 1 87 ? -10.433 10.665 8.777 1.00 95.75 87 PHE A O 1
ATOM 675 N N . LEU A 1 88 ? -8.226 10.372 8.460 1.00 96.44 88 LEU A N 1
ATOM 676 C CA . LEU A 1 88 ? -8.034 9.456 9.584 1.00 96.44 88 LEU A CA 1
ATOM 677 C C . LEU A 1 88 ? -8.406 10.094 10.928 1.00 96.44 88 LEU A C 1
ATOM 679 O O . LEU A 1 88 ? -9.095 9.467 11.733 1.00 96.44 88 LEU A O 1
ATOM 683 N N . ASP A 1 89 ? -8.072 11.366 11.146 1.00 95.56 89 ASP A N 1
ATOM 684 C CA . ASP A 1 89 ? -8.505 12.097 12.341 1.00 95.56 89 ASP A CA 1
ATOM 685 C C . ASP A 1 89 ? -10.030 12.201 12.444 1.00 95.56 89 ASP A C 1
ATOM 687 O O . ASP A 1 89 ? -10.581 12.061 13.539 1.00 95.56 89 ASP A O 1
ATOM 691 N N . SER A 1 90 ? -10.723 12.395 11.316 1.00 96.12 90 SER A N 1
ATOM 692 C CA . SER A 1 90 ? -12.187 12.506 11.289 1.00 96.12 90 SER A CA 1
ATOM 693 C C . SER A 1 90 ? -12.901 11.217 11.718 1.00 96.12 90 SER A C 1
ATOM 695 O O . SER A 1 90 ? -14.002 11.278 12.270 1.00 96.1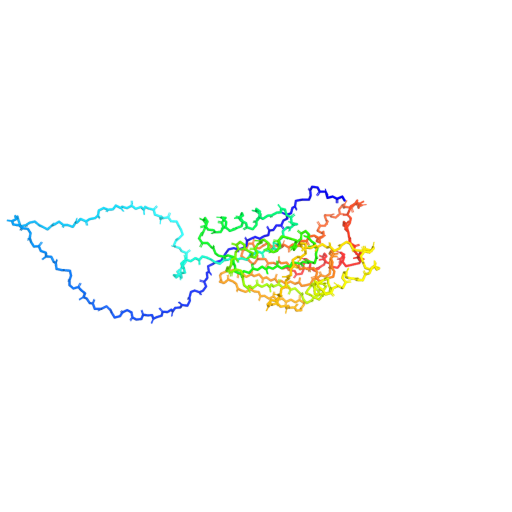2 90 SER A O 1
ATOM 697 N N . ILE A 1 91 ? -12.252 10.063 11.527 1.00 94.25 91 ILE A N 1
ATOM 698 C CA . ILE A 1 91 ? -12.739 8.743 11.952 1.00 94.25 91 ILE A CA 1
ATOM 699 C C . ILE A 1 91 ? -12.007 8.211 13.189 1.00 94.25 91 ILE A C 1
ATOM 701 O O . ILE A 1 91 ? -12.201 7.059 13.573 1.00 94.25 91 ILE A O 1
ATOM 705 N N . ASN A 1 92 ? -11.202 9.058 13.838 1.00 94.50 92 ASN A N 1
ATOM 706 C CA . ASN A 1 92 ? -10.436 8.728 15.032 1.00 94.50 92 ASN A CA 1
ATOM 707 C C . ASN A 1 92 ? -9.525 7.496 14.846 1.00 94.50 92 ASN A C 1
ATOM 709 O O . ASN A 1 92 ? -9.523 6.580 15.670 1.00 94.50 92 ASN A O 1
ATOM 713 N N . ALA A 1 93 ? -8.772 7.479 13.747 1.00 95.06 93 ALA A N 1
ATOM 714 C CA . ALA A 1 93 ? -7.841 6.426 13.362 1.00 95.06 93 ALA A CA 1
ATOM 715 C C . ALA A 1 93 ? -6.408 6.961 13.210 1.00 95.06 93 ALA A C 1
ATOM 717 O O . ALA A 1 93 ? -6.205 8.137 12.924 1.00 95.06 93 ALA A O 1
ATOM 718 N N . ASP A 1 94 ? -5.420 6.086 13.367 1.00 95.81 94 ASP A N 1
ATOM 719 C CA . ASP A 1 94 ? -4.009 6.367 13.099 1.00 95.81 94 ASP A CA 1
ATOM 720 C C . ASP A 1 94 ? -3.517 5.534 11.925 1.00 95.81 94 ASP A C 1
ATOM 722 O O . ASP A 1 94 ? -3.788 4.336 11.865 1.00 95.81 94 ASP A O 1
ATOM 726 N N . LEU A 1 95 ? -2.752 6.148 11.022 1.00 97.44 95 LEU A N 1
ATOM 727 C CA . LEU A 1 95 ? -2.010 5.394 10.019 1.00 97.44 95 LEU A CA 1
ATOM 728 C C . LEU A 1 95 ? -0.840 4.703 10.717 1.00 97.44 95 LEU A C 1
ATOM 730 O O . LEU A 1 95 ? -0.001 5.389 11.295 1.00 97.44 95 LEU A O 1
ATOM 734 N N . GLU A 1 96 ? -0.787 3.375 10.683 1.00 96.44 96 GLU A N 1
ATOM 735 C CA . GLU A 1 96 ? 0.261 2.593 11.360 1.00 96.44 96 GLU A CA 1
ATOM 736 C C . GLU A 1 96 ? 1.146 1.841 10.368 1.00 96.44 96 GLU A C 1
ATOM 738 O O . GLU A 1 96 ? 2.336 1.637 10.626 1.00 96.44 96 GLU A O 1
ATOM 743 N N . VAL A 1 97 ? 0.566 1.458 9.227 1.00 97.75 97 VAL A N 1
ATOM 744 C CA . VAL A 1 97 ? 1.198 0.584 8.242 1.00 97.75 97 VAL A CA 1
ATOM 745 C C . VAL A 1 97 ? 1.056 1.166 6.845 1.00 97.75 97 VAL A C 1
ATOM 747 O O . VAL A 1 97 ? -0.027 1.603 6.456 1.00 97.75 97 VAL A O 1
ATOM 750 N N . MET A 1 98 ? 2.139 1.116 6.077 1.00 97.81 98 MET A N 1
ATOM 751 C CA . MET A 1 98 ? 2.125 1.325 4.637 1.00 97.81 98 MET A CA 1
ATOM 752 C C . MET A 1 98 ? 2.604 0.050 3.946 1.00 97.81 98 MET A C 1
ATOM 754 O O . MET A 1 98 ? 3.676 -0.466 4.261 1.00 97.81 98 MET A O 1
ATOM 758 N N . ILE A 1 99 ? 1.803 -0.458 3.016 1.00 97.88 99 ILE A N 1
ATOM 759 C CA . ILE A 1 99 ? 2.181 -1.534 2.102 1.00 97.88 99 ILE A CA 1
ATOM 760 C C . ILE A 1 99 ? 2.578 -0.878 0.783 1.00 97.88 99 ILE A C 1
ATOM 762 O O . ILE A 1 99 ? 1.791 -0.101 0.248 1.00 97.88 99 ILE A O 1
ATOM 766 N N . VAL A 1 100 ? 3.768 -1.189 0.272 1.00 96.19 100 VAL A N 1
ATOM 767 C CA . VAL A 1 100 ? 4.209 -0.768 -1.067 1.00 96.19 100 VAL A CA 1
ATOM 768 C C . VAL A 1 100 ? 4.091 -1.963 -1.999 1.00 96.19 100 VAL A C 1
ATOM 770 O O . VAL A 1 100 ? 4.712 -2.999 -1.746 1.00 96.19 100 VAL A O 1
ATOM 773 N N . THR A 1 101 ? 3.268 -1.847 -3.039 1.00 94.81 101 THR A N 1
ATOM 774 C CA . THR A 1 101 ? 2.915 -2.977 -3.908 1.00 94.81 101 THR A CA 1
ATOM 775 C C . THR A 1 101 ? 3.921 -3.249 -5.005 1.00 94.81 101 THR A C 1
ATOM 777 O O . THR A 1 101 ? 4.094 -4.408 -5.376 1.00 94.81 101 THR A O 1
ATOM 780 N N . HIS A 1 102 ? 4.567 -2.209 -5.518 1.00 92.50 102 HIS A N 1
ATOM 781 C CA . HIS A 1 102 ? 5.645 -2.311 -6.490 1.00 92.50 102 HIS A CA 1
ATOM 782 C C . HIS A 1 102 ? 6.433 -0.996 -6.573 1.00 92.50 102 HIS A C 1
ATOM 784 O O . HIS A 1 102 ? 6.090 0.008 -5.950 1.00 92.50 102 HIS A O 1
ATOM 790 N N . GLU A 1 103 ? 7.540 -1.022 -7.305 1.00 89.69 103 GLU A N 1
ATOM 791 C CA . GLU A 1 103 ? 8.612 -0.026 -7.277 1.00 89.69 103 GLU A CA 1
ATOM 792 C C . GLU A 1 103 ? 8.369 1.230 -8.127 1.00 89.69 103 GLU A C 1
ATOM 794 O O . GLU A 1 103 ? 9.262 2.069 -8.275 1.00 89.69 103 GLU A O 1
ATOM 799 N N . HIS A 1 104 ? 7.196 1.365 -8.737 1.00 87.94 104 HIS A N 1
ATOM 800 C CA . HIS A 1 104 ? 6.920 2.506 -9.593 1.00 87.94 104 HIS A CA 1
ATOM 801 C C . HIS A 1 104 ? 6.585 3.768 -8.791 1.00 87.94 104 HIS A C 1
ATOM 803 O O . HIS A 1 104 ? 5.900 3.745 -7.767 1.00 87.94 104 HIS A O 1
ATOM 809 N N . LEU A 1 105 ? 7.057 4.914 -9.289 1.00 85.44 105 LEU A N 1
ATOM 810 C CA . LEU A 1 105 ? 6.909 6.211 -8.622 1.00 85.44 105 LEU A CA 1
ATOM 811 C C . LEU A 1 105 ? 5.458 6.664 -8.456 1.00 85.44 105 LEU A C 1
ATOM 813 O O . LEU A 1 105 ? 5.184 7.508 -7.610 1.00 85.44 105 LEU A O 1
ATOM 817 N N . ASP A 1 106 ? 4.526 6.136 -9.231 1.00 82.88 106 ASP A N 1
ATOM 818 C CA . ASP A 1 106 ? 3.101 6.385 -9.063 1.00 82.88 106 ASP A CA 1
ATOM 819 C C . ASP A 1 106 ? 2.448 5.582 -7.930 1.00 82.88 106 ASP A C 1
ATOM 821 O O . ASP A 1 106 ? 1.310 5.875 -7.577 1.00 82.88 106 ASP A O 1
ATOM 825 N N . HIS A 1 107 ? 3.194 4.679 -7.289 1.00 90.62 107 HIS A N 1
ATOM 826 C CA . HIS A 1 107 ? 2.754 3.875 -6.137 1.00 90.62 107 HIS A CA 1
ATOM 827 C C . HIS A 1 107 ? 3.597 4.092 -4.885 1.00 90.62 107 HIS A C 1
ATOM 829 O O . HIS A 1 107 ? 3.209 3.717 -3.780 1.00 90.62 107 HIS A O 1
ATOM 835 N N . MET A 1 108 ? 4.738 4.760 -5.025 1.00 91.00 108 MET A N 1
ATOM 836 C CA . MET A 1 108 ? 5.591 5.092 -3.888 1.00 91.00 108 MET A CA 1
ATOM 837 C C . MET A 1 108 ? 6.004 6.567 -3.826 1.00 91.00 108 MET A C 1
ATOM 839 O O . MET A 1 108 ? 6.646 6.976 -2.865 1.00 91.00 108 MET A O 1
ATOM 843 N N . GLY A 1 109 ? 5.658 7.394 -4.817 1.00 88.12 109 GLY A N 1
ATOM 844 C CA . GLY A 1 109 ? 6.248 8.724 -5.019 1.00 88.12 109 GLY A CA 1
ATOM 845 C C . GLY A 1 109 ? 5.879 9.776 -3.975 1.00 88.12 109 GLY A C 1
ATOM 846 O O . GLY A 1 109 ? 6.673 10.674 -3.709 1.00 88.12 109 GLY A O 1
ATOM 847 N N . ASN A 1 110 ? 4.710 9.676 -3.341 1.00 90.50 110 ASN A N 1
ATOM 848 C CA . ASN A 1 110 ? 4.286 10.589 -2.272 1.00 90.50 110 ASN A CA 1
ATOM 849 C C . ASN A 1 110 ? 4.699 10.104 -0.869 1.00 90.50 110 ASN A C 1
ATOM 851 O O . ASN A 1 110 ? 4.325 10.721 0.132 1.00 90.50 110 ASN A O 1
ATOM 855 N N . GLY A 1 111 ? 5.466 9.011 -0.774 1.00 91.75 111 GLY A N 1
ATOM 856 C CA . GLY A 1 111 ? 5.829 8.361 0.487 1.00 91.75 111 GLY A CA 1
ATOM 857 C C . GLY A 1 111 ? 6.366 9.320 1.546 1.00 91.75 111 GLY A C 1
ATOM 858 O O . GLY A 1 111 ? 5.876 9.330 2.673 1.00 91.75 111 GLY A O 1
ATOM 859 N N . ASN A 1 112 ? 7.308 10.193 1.174 1.00 91.44 112 ASN A N 1
ATOM 860 C CA . ASN A 1 112 ? 7.914 11.161 2.096 1.00 91.44 112 ASN A CA 1
ATOM 861 C C . ASN A 1 112 ? 6.885 12.098 2.745 1.00 91.44 112 ASN A C 1
ATOM 863 O O . ASN A 1 112 ? 6.955 12.337 3.951 1.00 91.44 112 ASN A O 1
ATOM 867 N N . ASN A 1 113 ? 5.912 12.608 1.984 1.00 92.00 113 ASN A N 1
ATOM 868 C CA . ASN A 1 113 ? 4.901 13.508 2.545 1.00 92.00 113 ASN A CA 1
ATOM 869 C C . ASN A 1 113 ? 3.900 12.744 3.417 1.00 92.00 113 ASN A C 1
ATOM 871 O O . ASN A 1 113 ? 3.477 13.258 4.450 1.00 92.00 113 ASN A O 1
ATOM 875 N N . VAL A 1 114 ? 3.542 11.508 3.041 1.00 94.31 114 VAL A N 1
ATOM 876 C CA . VAL A 1 114 ? 2.685 10.657 3.881 1.00 94.31 114 VAL A CA 1
ATOM 877 C C . VAL A 1 114 ? 3.367 10.373 5.220 1.00 94.31 114 VAL A C 1
ATOM 879 O O . VAL A 1 114 ? 2.731 10.547 6.259 1.00 94.31 114 VAL A O 1
ATOM 882 N N . MET A 1 115 ? 4.655 10.015 5.207 1.00 94.38 115 MET A N 1
ATOM 883 C CA . MET A 1 115 ? 5.461 9.805 6.414 1.00 94.38 115 MET A CA 1
ATOM 884 C C . MET A 1 115 ? 5.552 11.069 7.275 1.00 94.38 115 MET A C 1
ATOM 886 O O . MET A 1 115 ? 5.347 11.006 8.485 1.00 94.38 115 MET A O 1
ATOM 890 N N . ALA A 1 116 ? 5.804 12.228 6.660 1.00 93.69 116 ALA A N 1
ATOM 891 C CA . ALA A 1 116 ? 5.906 13.497 7.376 1.00 93.69 116 ALA A CA 1
ATOM 892 C C . ALA A 1 116 ? 4.584 13.911 8.050 1.00 93.69 116 ALA A C 1
ATOM 894 O O . ALA A 1 116 ? 4.595 14.391 9.184 1.00 93.69 116 ALA A O 1
ATOM 895 N N . ALA A 1 117 ? 3.446 13.711 7.378 1.00 95.31 117 ALA A N 1
ATOM 896 C CA . ALA A 1 117 ? 2.127 14.077 7.897 1.00 95.31 117 ALA A CA 1
ATOM 897 C C . ALA A 1 117 ? 1.574 13.081 8.937 1.00 95.31 117 ALA A C 1
ATOM 899 O O . ALA A 1 117 ? 0.731 13.445 9.762 1.00 95.31 117 ALA A O 1
ATOM 900 N N . ASN A 1 118 ? 2.035 11.825 8.918 1.00 96.19 118 ASN A N 1
ATOM 901 C CA . ASN A 1 118 ? 1.500 10.737 9.739 1.00 96.19 118 ASN A CA 1
ATOM 902 C C . ASN A 1 118 ? 2.595 10.120 10.631 1.00 96.19 118 ASN A C 1
ATOM 904 O O . ASN A 1 118 ? 3.065 9.024 10.348 1.00 96.19 118 ASN A O 1
ATOM 908 N N . PRO A 1 119 ? 2.977 10.760 11.752 1.00 95.12 119 PRO A N 1
ATOM 909 C CA . PRO A 1 119 ? 4.092 10.311 12.600 1.00 95.12 119 PRO A CA 1
ATOM 910 C C . PRO A 1 119 ? 3.855 8.973 13.326 1.00 95.12 119 PRO A C 1
ATOM 912 O O . PRO A 1 119 ? 4.773 8.435 13.938 1.00 95.12 119 PRO A O 1
ATOM 915 N N . THR A 1 120 ? 2.627 8.446 13.304 1.00 95.31 120 THR A N 1
ATOM 916 C CA . THR A 1 120 ? 2.285 7.106 13.812 1.00 95.31 120 THR A CA 1
ATOM 917 C C . THR A 1 120 ? 2.623 5.993 12.818 1.00 95.31 120 THR A C 1
ATOM 919 O O . THR A 1 120 ? 2.713 4.829 13.217 1.00 95.31 120 THR A O 1
ATOM 922 N N . LEU A 1 121 ? 2.824 6.338 11.539 1.00 96.81 121 LEU A N 1
ATOM 923 C CA . LEU A 1 121 ? 3.236 5.400 10.505 1.00 96.81 121 LEU A CA 1
ATOM 924 C C . LEU A 1 121 ? 4.654 4.938 10.824 1.00 96.81 121 LEU A C 1
ATOM 926 O O . LEU A 1 121 ? 5.600 5.721 10.799 1.00 96.81 121 LEU A O 1
ATOM 930 N N . SER A 1 122 ? 4.785 3.659 11.155 1.00 95.31 122 SER A N 1
ATOM 931 C CA . SER A 1 122 ? 6.048 3.090 11.634 1.00 95.31 122 SER A CA 1
ATOM 932 C C . SER A 1 122 ? 6.364 1.733 11.027 1.00 95.31 122 SER A C 1
ATOM 934 O O . SER A 1 122 ? 7.495 1.270 11.155 1.00 95.31 122 SER A O 1
ATOM 936 N N . ARG A 1 123 ? 5.397 1.105 10.350 1.00 96.75 123 ARG A N 1
ATOM 937 C CA . ARG A 1 123 ? 5.585 -0.171 9.672 1.00 96.75 123 ARG A CA 1
ATOM 938 C C . ARG A 1 123 ? 5.463 0.008 8.164 1.00 96.75 123 ARG A C 1
ATOM 940 O O . ARG A 1 123 ? 4.442 0.472 7.665 1.00 96.75 123 ARG A O 1
ATOM 947 N N . PHE A 1 124 ? 6.490 -0.422 7.452 1.00 97.81 124 PHE A N 1
ATOM 948 C CA . PHE A 1 124 ? 6.544 -0.470 5.997 1.00 97.81 124 PHE A CA 1
ATOM 949 C C . PHE A 1 124 ? 6.691 -1.925 5.573 1.00 97.81 124 PHE A C 1
ATOM 951 O O . PHE A 1 124 ? 7.610 -2.608 6.032 1.00 97.81 124 PHE A O 1
ATOM 958 N N . VAL A 1 125 ? 5.761 -2.387 4.745 1.00 98.19 125 VAL A N 1
ATOM 959 C CA . VAL A 1 125 ? 5.631 -3.782 4.322 1.00 98.19 125 VAL A CA 1
ATOM 960 C C . VAL A 1 125 ? 5.772 -3.862 2.808 1.00 98.19 125 VAL A C 1
ATOM 962 O O . VAL A 1 125 ? 5.136 -3.088 2.091 1.00 98.19 125 VAL A O 1
ATOM 965 N N . THR A 1 126 ? 6.564 -4.807 2.313 1.00 97.75 126 THR A N 1
ATOM 966 C CA . THR A 1 126 ? 6.602 -5.132 0.882 1.00 97.75 126 THR A CA 1
ATOM 967 C C . THR A 1 126 ? 7.156 -6.541 0.638 1.00 97.75 126 THR A C 1
ATOM 969 O O . THR A 1 126 ? 7.571 -7.226 1.574 1.00 97.75 126 THR A O 1
ATOM 972 N N . GLY A 1 127 ? 7.147 -6.974 -0.619 1.00 97.56 127 GLY A N 1
ATOM 973 C CA . GLY A 1 127 ? 7.789 -8.206 -1.061 1.00 97.56 127 GLY A CA 1
ATOM 974 C C . GLY A 1 127 ? 9.303 -8.051 -1.244 1.00 97.56 127 GLY A C 1
ATOM 975 O O . GLY A 1 127 ? 9.803 -6.969 -1.556 1.00 97.56 127 GLY A O 1
ATOM 976 N N . SER A 1 128 ? 10.044 -9.140 -1.062 1.00 97.19 128 SER A N 1
ATOM 977 C CA . SER A 1 128 ? 11.499 -9.230 -1.207 1.00 97.19 128 SER A CA 1
ATOM 978 C C . SER A 1 128 ? 12.037 -8.632 -2.508 1.00 97.19 128 SER A C 1
ATOM 980 O O . SER A 1 128 ? 13.018 -7.888 -2.483 1.00 97.19 128 SER A O 1
ATOM 982 N N . ARG A 1 129 ? 11.369 -8.880 -3.637 1.00 95.12 129 ARG A N 1
ATOM 983 C CA . ARG A 1 129 ? 11.833 -8.444 -4.964 1.00 95.12 129 ARG A CA 1
ATOM 984 C C . ARG A 1 129 ? 11.594 -6.956 -5.197 1.00 95.12 129 ARG A C 1
ATOM 986 O O . ARG A 1 129 ? 12.427 -6.273 -5.798 1.00 95.12 129 ARG A O 1
ATOM 993 N N . VAL A 1 130 ? 10.488 -6.439 -4.667 1.00 94.25 130 VAL A N 1
ATOM 994 C CA . VAL A 1 130 ? 10.188 -5.002 -4.669 1.00 94.25 130 VAL A CA 1
ATOM 995 C C . VAL A 1 130 ? 11.169 -4.265 -3.755 1.00 94.25 130 VAL A C 1
ATOM 997 O O . VAL A 1 130 ? 11.760 -3.270 -4.174 1.00 94.25 130 VAL A O 1
ATOM 1000 N N . ALA A 1 131 ? 11.422 -4.785 -2.547 1.00 95.62 131 ALA A N 1
ATOM 1001 C CA . ALA A 1 131 ? 12.405 -4.220 -1.622 1.00 95.62 131 ALA A CA 1
ATOM 1002 C C . ALA A 1 131 ? 13.811 -4.156 -2.239 1.00 95.62 131 ALA A C 1
ATOM 1004 O O . ALA A 1 131 ? 14.472 -3.123 -2.132 1.00 95.62 131 ALA A O 1
ATOM 1005 N N . GLU A 1 132 ? 14.260 -5.225 -2.905 1.00 93.88 132 GLU A N 1
ATOM 1006 C CA . GLU A 1 132 ? 15.564 -5.270 -3.578 1.00 93.88 132 GLU A CA 1
ATOM 1007 C C . GLU A 1 132 ? 15.669 -4.199 -4.671 1.00 93.88 132 GLU A C 1
ATOM 1009 O O . GLU A 1 132 ? 16.643 -3.443 -4.716 1.00 93.88 132 GLU A O 1
ATOM 1014 N N . THR A 1 133 ? 14.640 -4.080 -5.510 1.00 90.88 133 THR A N 1
ATOM 1015 C CA . THR A 1 133 ? 14.612 -3.111 -6.613 1.00 90.88 133 THR A CA 1
ATOM 1016 C C . THR A 1 133 ? 14.605 -1.670 -6.095 1.00 90.88 133 THR A C 1
ATOM 1018 O O . THR A 1 133 ? 15.381 -0.828 -6.553 1.00 90.88 133 THR A O 1
ATOM 1021 N N . ILE A 1 134 ? 13.795 -1.387 -5.072 1.00 90.25 134 ILE A N 1
ATOM 1022 C CA . ILE A 1 134 ? 13.742 -0.076 -4.420 1.00 90.25 134 ILE A CA 1
ATOM 1023 C C . ILE A 1 134 ? 15.082 0.261 -3.746 1.00 90.25 134 ILE A C 1
ATOM 1025 O O . ILE A 1 134 ? 15.588 1.377 -3.899 1.00 90.25 134 ILE A O 1
ATOM 1029 N N . HIS A 1 135 ? 15.703 -0.700 -3.057 1.00 90.19 135 HIS A N 1
ATOM 1030 C CA . HIS A 1 135 ? 17.023 -0.514 -2.455 1.00 90.19 135 HIS A CA 1
ATOM 1031 C C . HIS A 1 135 ? 18.091 -0.213 -3.516 1.00 90.19 135 HIS A C 1
ATOM 1033 O O . HIS A 1 135 ? 18.917 0.687 -3.330 1.00 90.19 135 HIS A O 1
ATOM 1039 N N . ALA A 1 136 ? 18.048 -0.901 -4.661 1.00 86.81 136 ALA A N 1
ATOM 1040 C CA . ALA A 1 136 ? 18.930 -0.614 -5.784 1.00 86.81 136 ALA A CA 1
ATOM 1041 C C . ALA A 1 136 ? 18.749 0.833 -6.271 1.00 86.81 136 ALA A C 1
ATOM 1043 O O . ALA A 1 136 ? 19.734 1.561 -6.362 1.00 86.81 136 ALA A O 1
ATOM 1044 N N . PHE A 1 137 ? 17.514 1.309 -6.474 1.00 82.12 137 PHE A N 1
ATOM 1045 C CA . PHE A 1 137 ? 17.262 2.702 -6.874 1.00 82.12 137 PHE A CA 1
ATOM 1046 C C . PHE A 1 137 ? 17.733 3.735 -5.841 1.00 82.12 137 PHE A C 1
ATOM 1048 O O . PHE A 1 137 ? 18.276 4.779 -6.216 1.00 82.12 137 PHE A O 1
ATOM 1055 N N . GLN A 1 138 ? 17.582 3.443 -4.546 1.00 82.44 138 GLN A N 1
ATOM 1056 C CA . GLN A 1 138 ? 18.013 4.321 -3.451 1.00 82.44 138 GLN A CA 1
ATOM 1057 C C . GLN A 1 138 ? 19.541 4.408 -3.284 1.00 82.44 138 GLN A C 1
ATOM 1059 O O . GLN A 1 138 ? 20.024 5.355 -2.648 1.00 82.44 138 GLN A O 1
ATOM 1064 N N . THR A 1 139 ? 20.289 3.441 -3.828 1.00 81.06 139 THR A N 1
ATOM 1065 C CA . THR A 1 139 ? 21.759 3.345 -3.736 1.00 81.06 139 THR A CA 1
ATOM 1066 C C . THR A 1 139 ? 22.488 3.756 -5.018 1.00 81.06 139 THR A C 1
ATOM 1068 O O . THR A 1 139 ? 23.719 3.807 -5.020 1.00 81.06 139 THR A O 1
ATOM 1071 N N . ILE A 1 140 ? 21.762 4.112 -6.088 1.00 76.38 140 ILE A N 1
ATOM 1072 C CA . ILE A 1 140 ? 22.358 4.630 -7.326 1.00 76.38 140 ILE A CA 1
ATOM 1073 C C . ILE A 1 140 ? 23.200 5.881 -7.034 1.00 76.38 140 ILE A C 1
ATOM 1075 O O . ILE A 1 140 ? 22.718 6.878 -6.488 1.00 76.38 140 ILE A O 1
ATOM 1079 N N . ASP A 1 141 ? 24.463 5.854 -7.469 1.00 72.44 141 ASP A N 1
ATOM 1080 C CA . ASP A 1 141 ? 25.344 7.020 -7.444 1.00 72.44 141 ASP A CA 1
ATOM 1081 C C . ASP A 1 141 ? 25.016 7.975 -8.601 1.00 72.44 141 ASP A C 1
ATOM 1083 O O . ASP A 1 141 ? 25.591 7.917 -9.692 1.00 72.44 141 ASP A O 1
ATOM 1087 N N . TYR A 1 142 ? 24.093 8.901 -8.346 1.00 69.06 142 TYR A N 1
ATOM 1088 C CA . TYR A 1 142 ? 23.764 9.991 -9.270 1.00 69.06 142 TYR A CA 1
ATOM 1089 C C . TYR A 1 142 ? 24.902 11.018 -9.447 1.00 69.06 142 TYR A C 1
ATOM 1091 O O . TYR A 1 142 ? 24.795 11.915 -10.289 1.00 69.06 142 TYR A O 1
ATOM 1099 N N . GLY A 1 143 ? 25.996 10.903 -8.683 1.00 67.75 143 GLY A N 1
ATOM 1100 C CA . GLY A 1 143 ? 27.243 11.630 -8.915 1.00 67.75 143 GLY A CA 1
ATOM 1101 C C . GLY A 1 143 ? 28.000 11.139 -10.153 1.00 67.75 143 GLY A C 1
ATOM 1102 O O . GLY A 1 143 ? 28.822 11.879 -10.700 1.00 67.75 143 GLY A O 1
ATOM 1103 N N . ASN A 1 144 ? 27.688 9.939 -10.653 1.00 71.31 144 ASN A N 1
ATOM 1104 C CA . ASN A 1 144 ? 28.246 9.422 -11.894 1.00 71.31 144 ASN A CA 1
ATOM 1105 C C . ASN A 1 144 ? 27.645 10.158 -13.114 1.00 71.31 144 ASN A C 1
ATOM 1107 O O . ASN A 1 144 ? 26.439 10.061 -13.363 1.00 71.31 144 ASN A O 1
ATOM 1111 N N . PRO A 1 145 ? 28.459 10.849 -13.937 1.00 68.31 145 PRO A N 1
ATOM 1112 C CA . PRO A 1 145 ? 27.963 11.641 -15.061 1.00 68.31 145 PRO A CA 1
ATOM 1113 C C . PRO A 1 145 ? 27.261 10.805 -16.141 1.00 68.31 145 PRO A C 1
ATOM 1115 O O . PRO A 1 145 ? 26.355 11.319 -16.787 1.00 68.31 145 PRO A O 1
ATOM 1118 N N . ARG A 1 146 ? 27.611 9.519 -16.302 1.00 64.94 146 ARG A N 1
ATOM 1119 C CA . ARG A 1 146 ? 26.920 8.613 -17.239 1.00 64.94 146 ARG A CA 1
ATOM 1120 C C . ARG A 1 146 ? 25.536 8.217 -16.738 1.00 64.94 146 ARG A C 1
ATOM 1122 O O . ARG A 1 146 ? 24.606 8.113 -17.524 1.00 64.94 146 ARG A O 1
ATOM 1129 N N . ILE A 1 147 ? 25.395 8.015 -15.428 1.00 65.12 147 ILE A N 1
ATOM 1130 C CA . ILE A 1 147 ? 24.090 7.749 -14.816 1.00 65.12 147 ILE A CA 1
ATOM 1131 C C . ILE A 1 147 ? 23.221 8.994 -14.905 1.00 65.12 147 ILE A C 1
ATOM 1133 O O . ILE A 1 147 ? 22.069 8.884 -15.285 1.00 65.12 147 ILE A O 1
ATOM 1137 N N . ARG A 1 148 ? 23.780 10.181 -14.657 1.00 63.41 148 ARG A N 1
ATOM 1138 C CA . ARG A 1 148 ? 23.056 11.454 -14.757 1.00 63.41 148 ARG A CA 1
ATOM 1139 C C . ARG A 1 148 ? 22.569 11.782 -16.176 1.00 63.41 148 ARG A C 1
ATOM 1141 O O . ARG A 1 148 ? 21.584 12.497 -16.329 1.00 63.41 148 ARG A O 1
ATOM 1148 N N . GLU A 1 149 ? 23.262 11.280 -17.197 1.00 56.44 149 GLU A N 1
ATOM 1149 C CA . GLU A 1 149 ? 22.876 11.397 -18.610 1.00 56.44 149 GLU A CA 1
ATOM 1150 C C . GLU A 1 149 ? 21.702 10.469 -18.975 1.00 56.44 149 GLU A C 1
ATOM 1152 O O . GLU A 1 149 ? 20.863 10.833 -19.795 1.00 56.44 149 GLU A O 1
ATOM 1157 N N . ILE A 1 150 ? 21.615 9.294 -18.339 1.00 55.19 150 ILE A N 1
ATOM 1158 C CA . ILE A 1 150 ? 20.597 8.264 -18.617 1.00 55.19 150 ILE A CA 1
ATOM 1159 C C . ILE A 1 150 ? 19.387 8.389 -17.675 1.00 55.19 150 ILE A C 1
ATOM 1161 O O . ILE A 1 150 ? 18.256 8.096 -18.053 1.00 55.19 150 ILE A O 1
ATOM 1165 N N . MET A 1 151 ? 19.616 8.844 -16.446 1.00 59.62 151 MET A N 1
ATOM 1166 C CA . MET A 1 151 ? 18.644 8.966 -15.367 1.00 59.62 151 MET A CA 1
ATOM 1167 C C . MET A 1 151 ? 18.784 10.347 -14.732 1.00 59.62 151 MET A C 1
ATOM 1169 O O . MET A 1 151 ? 19.823 10.703 -14.176 1.00 59.62 151 MET A O 1
ATOM 1173 N N . SER A 1 152 ? 17.716 11.139 -14.777 1.00 55.38 152 SER A N 1
ATOM 1174 C CA . SER A 1 152 ? 17.681 12.383 -14.011 1.00 55.38 152 SER A CA 1
ATOM 1175 C C . SER A 1 152 ? 17.515 12.038 -12.528 1.00 55.38 152 SER A C 1
ATOM 1177 O O . SER A 1 152 ? 16.538 11.361 -12.202 1.00 55.38 152 SER A O 1
ATOM 1179 N N . PRO A 1 153 ? 18.421 12.468 -11.623 1.00 58.47 153 PRO A N 1
ATOM 1180 C CA . PRO A 1 153 ? 18.201 12.302 -10.193 1.00 58.47 153 PRO A CA 1
ATOM 1181 C C . PRO A 1 153 ? 16.867 12.941 -9.830 1.00 58.47 153 PRO A C 1
ATOM 1183 O O . PRO A 1 153 ? 16.679 14.138 -10.052 1.00 58.47 153 PRO A O 1
ATOM 1186 N N . ASN A 1 154 ? 15.948 12.140 -9.296 1.00 63.09 154 ASN A N 1
ATOM 1187 C CA . ASN A 1 154 ? 14.717 12.651 -8.724 1.00 63.09 154 ASN A CA 1
ATOM 1188 C C . ASN A 1 154 ? 14.969 12.898 -7.227 1.00 63.09 154 ASN A C 1
ATOM 1190 O O . ASN A 1 154 ? 14.990 11.931 -6.461 1.00 63.09 154 ASN A O 1
ATOM 1194 N N . PRO A 1 155 ? 15.211 14.152 -6.794 1.00 61.47 155 PRO A N 1
ATOM 1195 C CA . PRO A 1 155 ? 15.454 14.461 -5.385 1.00 61.47 155 PRO A CA 1
ATOM 1196 C C . PRO A 1 155 ? 14.251 14.124 -4.493 1.00 61.47 155 PRO A C 1
ATOM 1198 O O . PRO A 1 155 ? 14.420 13.997 -3.283 1.00 61.47 155 PRO A O 1
ATOM 1201 N N . ASP A 1 156 ? 13.073 13.930 -5.089 1.00 64.31 156 ASP A N 1
ATOM 1202 C CA . ASP A 1 156 ? 11.839 13.601 -4.388 1.00 64.31 156 ASP A CA 1
ATOM 1203 C C . ASP A 1 156 ? 11.583 12.090 -4.295 1.00 64.31 156 ASP A C 1
ATOM 1205 O O . ASP A 1 156 ? 10.533 11.698 -3.793 1.00 64.31 156 ASP A O 1
ATOM 1209 N N . TYR A 1 157 ? 12.510 11.232 -4.752 1.00 74.62 157 TYR A N 1
ATOM 1210 C CA . TYR A 1 157 ? 12.371 9.778 -4.616 1.00 74.62 157 TYR A CA 1
ATOM 1211 C C . TYR A 1 157 ? 12.314 9.395 -3.128 1.00 74.62 157 TYR A C 1
ATOM 1213 O O . TYR A 1 157 ? 13.285 9.646 -2.398 1.00 74.62 157 TYR A O 1
ATOM 1221 N N . PRO A 1 158 ? 11.211 8.803 -2.637 1.00 81.50 158 PRO A N 1
ATOM 1222 C CA . PRO A 1 158 ? 11.105 8.522 -1.215 1.00 81.50 158 PRO A CA 1
ATOM 1223 C C . PRO A 1 158 ? 12.080 7.447 -0.762 1.00 81.50 158 PRO A C 1
ATOM 1225 O O . PRO A 1 158 ? 12.327 6.464 -1.461 1.00 81.50 158 PRO A O 1
ATOM 1228 N N . ARG A 1 159 ? 12.657 7.654 0.423 1.00 86.06 159 ARG A N 1
ATOM 1229 C CA . ARG A 1 159 ? 13.532 6.661 1.045 1.00 86.06 159 ARG A CA 1
ATOM 1230 C C . ARG A 1 159 ? 12.683 5.771 1.927 1.00 86.06 159 ARG A C 1
ATOM 1232 O O . ARG A 1 159 ? 12.258 6.197 2.998 1.00 86.06 159 ARG A O 1
ATOM 1239 N N . TYR A 1 160 ? 12.441 4.557 1.458 1.00 89.12 160 TYR A N 1
ATOM 1240 C CA . TYR A 1 160 ? 11.771 3.541 2.245 1.00 89.12 160 TYR A CA 1
ATOM 1241 C C . TYR A 1 160 ? 12.804 2.713 2.996 1.00 89.12 160 TYR A C 1
ATOM 1243 O O . TYR A 1 160 ? 13.790 2.256 2.420 1.00 89.12 160 TYR A O 1
ATOM 1251 N N . GLU A 1 161 ? 12.550 2.520 4.284 1.00 91.88 161 GLU A N 1
ATOM 1252 C CA . GLU A 1 161 ? 13.225 1.532 5.117 1.00 91.88 161 GLU A CA 1
ATOM 1253 C C . GLU A 1 161 ? 12.164 0.502 5.504 1.00 91.88 161 GLU A C 1
ATOM 1255 O O . GLU A 1 161 ? 11.348 0.728 6.403 1.00 91.88 161 GLU A O 1
ATOM 1260 N N . PHE A 1 162 ? 12.106 -0.597 4.752 1.00 96.19 162 PHE A N 1
ATOM 1261 C CA . PHE A 1 162 ? 11.091 -1.623 4.964 1.00 96.19 162 PHE A CA 1
ATOM 1262 C C . PHE A 1 162 ? 11.336 -2.355 6.279 1.00 96.19 162 PHE A C 1
ATOM 1264 O O . PHE A 1 162 ? 12.371 -2.982 6.491 1.00 96.19 162 PHE A O 1
ATOM 1271 N N . THR A 1 163 ? 10.356 -2.274 7.173 1.00 97.25 163 THR A N 1
ATOM 1272 C CA . THR A 1 163 ? 10.394 -2.944 8.478 1.00 97.25 163 THR A CA 1
ATOM 1273 C C . THR A 1 163 ? 10.011 -4.415 8.391 1.00 97.25 163 THR A C 1
ATOM 1275 O O . THR A 1 163 ? 10.288 -5.180 9.309 1.00 97.25 163 THR A O 1
ATOM 1278 N N . ASP A 1 164 ? 9.316 -4.786 7.318 1.00 97.62 164 ASP A N 1
ATOM 1279 C CA . ASP A 1 164 ? 8.777 -6.116 7.093 1.00 97.62 164 ASP A CA 1
ATOM 1280 C C . ASP A 1 164 ? 8.887 -6.436 5.602 1.00 97.62 164 ASP A C 1
ATOM 1282 O O . ASP A 1 164 ? 8.338 -5.724 4.757 1.00 97.62 164 ASP A O 1
ATOM 1286 N N . VAL A 1 165 ? 9.654 -7.473 5.291 1.00 97.94 165 VAL A N 1
ATOM 1287 C CA . VAL A 1 165 ? 9.910 -7.928 3.928 1.00 97.94 165 VAL A CA 1
ATOM 1288 C C . VAL A 1 165 ? 9.663 -9.425 3.904 1.00 97.94 165 VAL A C 1
ATOM 1290 O O . VAL A 1 165 ? 10.264 -10.160 4.691 1.00 97.94 165 VAL A O 1
ATOM 1293 N N . PHE A 1 166 ? 8.780 -9.875 3.018 1.00 97.94 166 PHE A N 1
ATOM 1294 C CA . PHE A 1 166 ? 8.426 -11.288 2.885 1.00 97.94 166 PHE A CA 1
ATOM 1295 C C . PHE A 1 166 ? 8.789 -11.826 1.502 1.00 97.94 166 PHE A C 1
ATOM 1297 O O . PHE A 1 166 ? 8.897 -11.067 0.544 1.00 97.94 166 PHE A O 1
ATOM 1304 N N . GLU A 1 167 ? 8.959 -13.141 1.396 1.00 96.56 167 GLU A N 1
ATOM 1305 C CA . GLU A 1 167 ? 9.197 -13.833 0.127 1.00 96.56 167 GLU A CA 1
ATOM 1306 C C . GLU A 1 167 ? 7.986 -14.703 -0.218 1.00 96.56 167 GLU A C 1
ATOM 1308 O O . GLU A 1 167 ? 7.519 -15.497 0.605 1.00 96.56 167 GLU A O 1
ATOM 1313 N N . GLY A 1 168 ? 7.474 -14.564 -1.441 1.00 95.38 168 GLY A N 1
ATOM 1314 C CA . GLY A 1 168 ? 6.385 -15.392 -1.952 1.00 95.38 168 GLY A CA 1
ATOM 1315 C C . GLY A 1 168 ? 5.019 -15.002 -1.392 1.00 95.38 168 GLY A C 1
ATOM 1316 O O . GLY A 1 168 ? 4.255 -14.332 -2.076 1.00 95.38 168 GLY A O 1
ATOM 1317 N N . GLU A 1 169 ? 4.676 -15.423 -0.175 1.00 97.19 169 GLU A N 1
ATOM 1318 C CA . GLU A 1 169 ? 3.341 -15.208 0.404 1.00 97.19 169 GLU A CA 1
ATOM 1319 C C . GLU A 1 169 ? 3.423 -14.836 1.887 1.00 97.19 169 GLU A C 1
ATOM 1321 O O . GLU A 1 169 ? 4.229 -15.382 2.639 1.00 97.19 169 GLU A O 1
ATOM 1326 N N . ALA A 1 170 ? 2.549 -13.936 2.330 1.00 98.12 170 ALA A N 1
ATOM 1327 C CA . ALA A 1 170 ? 2.435 -13.541 3.726 1.00 98.12 170 ALA A CA 1
ATOM 1328 C C . ALA A 1 170 ? 0.980 -13.272 4.112 1.00 98.12 170 ALA A C 1
ATOM 1330 O O . ALA A 1 170 ? 0.169 -12.798 3.320 1.00 98.12 170 ALA A O 1
ATOM 1331 N N . THR A 1 171 ? 0.643 -13.561 5.367 1.00 98.25 171 THR A N 1
ATOM 1332 C CA . THR A 1 171 ? -0.657 -13.209 5.948 1.00 98.25 171 THR A CA 1
ATOM 1333 C C . THR A 1 171 ? -0.438 -12.222 7.079 1.00 98.25 171 THR A C 1
ATOM 1335 O O . THR A 1 171 ? 0.314 -12.492 8.015 1.00 98.25 171 THR A O 1
ATOM 1338 N N . TYR A 1 172 ? -1.121 -11.087 7.001 1.00 97.25 172 TYR A N 1
ATOM 1339 C CA . TYR A 1 172 ? -1.068 -10.037 8.002 1.00 97.25 172 TYR A CA 1
ATOM 1340 C C . TYR A 1 172 ? -2.418 -9.904 8.695 1.00 97.25 172 TYR A C 1
ATOM 1342 O O . TYR A 1 172 ? -3.453 -9.698 8.057 1.00 97.25 172 TYR A O 1
ATOM 1350 N N . HIS A 1 173 ? -2.389 -9.987 10.022 1.00 95.38 173 HIS A N 1
ATOM 1351 C CA . HIS A 1 173 ? -3.551 -9.768 10.871 1.00 95.38 173 HIS A CA 1
ATOM 1352 C C . HIS A 1 173 ? -3.453 -8.389 11.520 1.00 95.38 173 HIS A C 1
ATOM 1354 O O . HIS A 1 173 ? -2.497 -8.092 12.238 1.00 95.38 173 HIS A O 1
ATOM 1360 N N . PHE A 1 174 ? -4.456 -7.555 11.267 1.00 92.06 174 PHE A N 1
ATOM 1361 C CA . PHE A 1 174 ? -4.591 -6.216 11.823 1.00 92.06 174 PHE A CA 1
ATOM 1362 C C . PHE A 1 174 ? -5.904 -6.147 12.590 1.00 92.06 174 PHE A C 1
ATOM 1364 O O . PHE A 1 174 ? -6.951 -5.825 12.029 1.00 92.06 174 PHE A O 1
ATOM 1371 N N . GLY A 1 175 ? -5.864 -6.527 13.867 1.00 88.75 175 GLY A N 1
ATOM 1372 C CA . GLY A 1 175 ? -7.071 -6.665 14.674 1.00 88.75 175 GLY A CA 1
ATOM 1373 C C . GLY A 1 175 ? -8.083 -7.601 14.016 1.00 88.75 175 GLY A C 1
ATOM 1374 O O . GLY A 1 175 ? -7.822 -8.786 13.835 1.00 88.75 175 GLY A O 1
ATOM 1375 N N . ASN A 1 176 ? -9.236 -7.057 13.622 1.00 87.50 176 ASN A N 1
ATOM 1376 C CA . ASN A 1 176 ? -10.291 -7.805 12.935 1.00 87.50 176 ASN A CA 1
ATOM 1377 C C . ASN A 1 176 ? -10.144 -7.8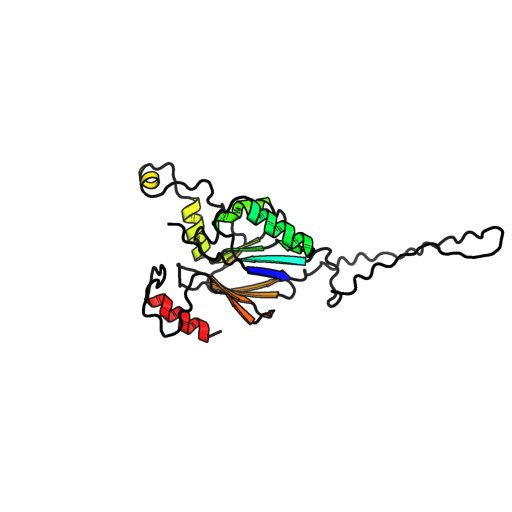82 11.401 1.00 87.50 176 ASN A C 1
ATOM 1379 O O . ASN A 1 176 ? -10.999 -8.485 10.755 1.00 87.50 176 ASN A O 1
ATOM 1383 N N . GLN A 1 177 ? -9.116 -7.271 10.809 1.00 92.50 177 GLN A N 1
ATOM 1384 C CA . GLN A 1 177 ? -8.846 -7.340 9.370 1.00 92.50 177 GLN A CA 1
ATOM 1385 C C . GLN A 1 177 ? -7.734 -8.356 9.094 1.00 92.50 177 GLN A C 1
ATOM 1387 O O . GLN A 1 177 ? -6.750 -8.435 9.827 1.00 92.50 177 GLN A O 1
ATOM 1392 N N . THR A 1 178 ? -7.879 -9.125 8.015 1.00 96.88 178 THR A N 1
ATOM 1393 C CA . THR A 1 178 ? -6.834 -10.036 7.526 1.00 96.88 178 THR A CA 1
ATOM 1394 C C . THR A 1 178 ? -6.531 -9.706 6.073 1.00 96.88 178 THR A C 1
ATOM 1396 O O . THR A 1 178 ? -7.437 -9.700 5.236 1.00 96.88 178 THR A O 1
ATOM 1399 N N . LEU A 1 179 ? -5.261 -9.419 5.794 1.00 97.75 179 LEU A N 1
ATOM 1400 C CA . LEU A 1 179 ? -4.736 -9.212 4.450 1.00 97.75 179 LEU A CA 1
ATOM 1401 C C . LEU A 1 179 ? -3.817 -10.377 4.092 1.00 97.75 179 LEU A C 1
ATOM 1403 O O . LEU A 1 179 ? -2.877 -10.676 4.826 1.00 97.75 179 LEU A O 1
ATOM 1407 N N . TYR A 1 180 ? -4.080 -11.007 2.956 1.00 98.06 180 TYR A N 1
ATOM 1408 C CA . TYR A 1 180 ? -3.193 -11.997 2.360 1.00 98.06 180 TYR A CA 1
ATOM 1409 C C . TYR A 1 180 ? -2.450 -11.328 1.218 1.00 98.06 180 TYR A C 1
ATOM 1411 O O . TYR A 1 180 ? -3.069 -10.781 0.306 1.00 98.06 180 TYR A O 1
ATOM 1419 N N . LEU A 1 181 ? -1.130 -11.333 1.304 1.00 97.06 181 LEU A N 1
ATOM 1420 C CA . LEU A 1 181 ? -0.236 -10.727 0.337 1.00 97.06 181 LEU A CA 1
ATOM 1421 C C . LEU A 1 181 ? 0.509 -11.840 -0.390 1.00 97.06 181 LEU A C 1
ATOM 1423 O O . LEU A 1 181 ? 1.004 -12.774 0.240 1.00 97.06 181 LEU A O 1
ATOM 1427 N N . LYS A 1 182 ? 0.600 -11.730 -1.711 1.00 95.44 182 LYS A N 1
ATOM 1428 C CA . LYS A 1 182 ? 1.370 -12.645 -2.550 1.00 95.44 182 LYS A CA 1
ATOM 1429 C C . LYS A 1 182 ? 2.218 -11.845 -3.526 1.00 95.44 182 LYS A C 1
ATOM 1431 O O . LYS A 1 182 ? 1.685 -11.030 -4.272 1.00 95.44 182 LYS A O 1
ATOM 1436 N N . GLU A 1 183 ? 3.521 -12.088 -3.516 1.00 91.94 183 GLU A N 1
ATOM 1437 C CA . GLU A 1 183 ? 4.420 -11.663 -4.581 1.00 91.94 183 GLU A CA 1
ATOM 1438 C C . GLU A 1 183 ? 4.117 -12.481 -5.829 1.00 91.94 183 GLU A C 1
ATOM 1440 O O . GLU A 1 183 ? 4.158 -13.716 -5.824 1.00 91.94 183 GLU A O 1
ATOM 1445 N N . LEU A 1 184 ? 3.828 -11.786 -6.919 1.00 85.31 184 LEU A N 1
ATOM 1446 C CA . LEU A 1 184 ? 3.545 -12.423 -8.184 1.00 85.31 184 LEU A CA 1
ATOM 1447 C C . LEU A 1 184 ? 4.041 -11.553 -9.328 1.00 85.31 184 LEU A C 1
ATOM 1449 O O . LEU A 1 184 ? 3.778 -10.358 -9.390 1.00 85.31 184 LEU A O 1
ATOM 1453 N N . ASP A 1 185 ? 4.743 -12.175 -10.269 1.00 82.94 185 ASP A N 1
ATOM 1454 C CA . ASP A 1 185 ? 5.163 -11.466 -11.470 1.00 82.94 185 ASP A CA 1
ATOM 1455 C C . ASP A 1 185 ? 3.948 -11.093 -12.314 1.00 82.94 185 ASP A C 1
ATOM 1457 O O . ASP A 1 185 ? 3.125 -11.940 -12.668 1.00 82.94 185 ASP A O 1
ATOM 1461 N N . GLY A 1 186 ? 3.860 -9.807 -12.640 1.00 74.38 186 GLY A N 1
ATOM 1462 C CA . GLY A 1 186 ? 2.770 -9.236 -13.415 1.00 74.38 186 GLY A CA 1
ATOM 1463 C C . GLY A 1 186 ? 3.251 -8.005 -14.163 1.00 74.38 186 GLY A C 1
ATOM 1464 O O . GLY A 1 186 ? 3.964 -8.127 -15.159 1.00 74.38 186 GLY A O 1
ATOM 1465 N N . HIS A 1 187 ? 2.858 -6.830 -13.674 1.00 82.62 187 HIS A N 1
ATOM 1466 C CA . HIS A 1 187 ? 3.323 -5.544 -14.199 1.00 82.62 187 HIS A CA 1
ATOM 1467 C C . HIS A 1 187 ? 4.838 -5.387 -14.055 1.00 82.62 187 HIS A C 1
ATOM 1469 O O . HIS A 1 187 ? 5.537 -5.190 -15.050 1.00 82.62 187 HIS A O 1
ATOM 1475 N N . THR A 1 188 ? 5.348 -5.596 -12.840 1.00 81.06 188 THR A N 1
ATOM 1476 C CA . THR A 1 188 ? 6.781 -5.651 -12.533 1.00 81.06 188 THR A CA 1
ATOM 1477 C C . THR A 1 188 ? 7.151 -6.958 -11.814 1.00 81.06 188 THR A C 1
ATOM 1479 O O . THR A 1 188 ? 6.271 -7.674 -11.310 1.00 81.06 188 THR A O 1
ATOM 1482 N N . PRO A 1 189 ? 8.445 -7.335 -11.805 1.00 86.44 189 PRO A N 1
ATOM 1483 C CA . PRO A 1 189 ? 8.973 -8.388 -10.944 1.00 86.44 189 PRO A CA 1
ATOM 1484 C C . PRO A 1 189 ? 8.570 -8.216 -9.471 1.00 86.44 189 PRO A C 1
ATOM 1486 O O . PRO A 1 189 ? 8.960 -7.247 -8.831 1.00 86.44 189 PRO A O 1
ATOM 1489 N N . GLY A 1 190 ? 7.854 -9.190 -8.907 1.00 88.12 190 GLY A N 1
ATOM 1490 C CA . GLY A 1 190 ? 7.458 -9.165 -7.493 1.00 88.12 190 GLY A CA 1
ATOM 1491 C C . GLY A 1 190 ? 6.257 -8.283 -7.144 1.00 88.12 190 GLY A C 1
ATOM 1492 O O . GLY A 1 190 ? 6.033 -8.048 -5.961 1.00 88.12 190 GLY A O 1
ATOM 1493 N N . ASN A 1 191 ? 5.475 -7.826 -8.128 1.00 89.06 191 ASN A N 1
ATOM 1494 C CA . ASN A 1 191 ? 4.237 -7.075 -7.897 1.00 89.06 191 ASN A CA 1
ATOM 1495 C C . ASN A 1 191 ? 3.342 -7.760 -6.847 1.00 89.06 191 ASN A C 1
ATOM 1497 O O . ASN A 1 191 ? 3.157 -8.980 -6.866 1.00 89.06 191 ASN A O 1
ATOM 1501 N N . LEU A 1 192 ? 2.749 -6.984 -5.939 1.00 92.75 192 LEU A N 1
ATOM 1502 C CA . LEU A 1 192 ? 1.914 -7.555 -4.884 1.00 92.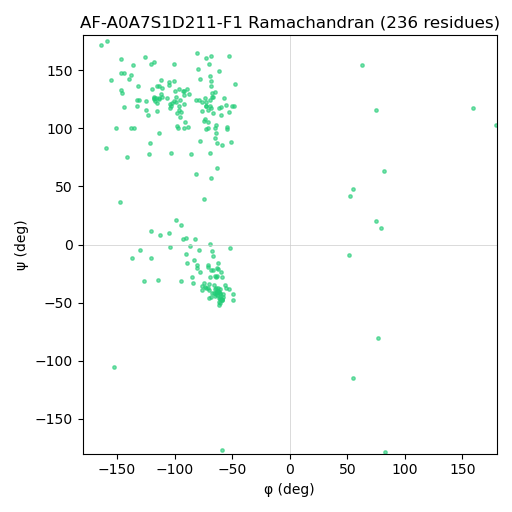75 192 LEU A CA 1
ATOM 1503 C C . LEU A 1 192 ? 0.453 -7.726 -5.305 1.00 92.75 192 LEU A C 1
ATOM 1505 O O . LEU A 1 192 ? -0.220 -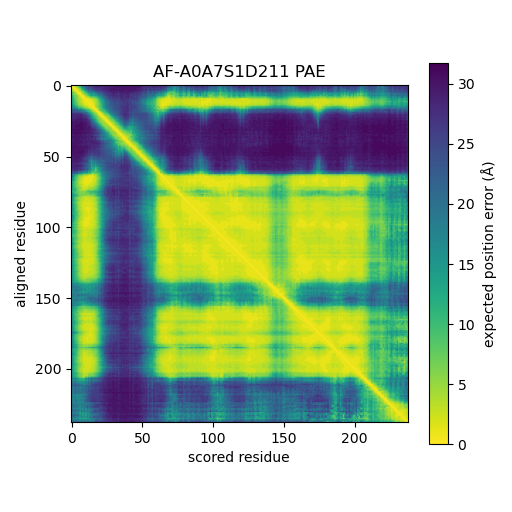6.789 -5.735 1.00 92.75 192 LEU A O 1
ATOM 1509 N N . LEU A 1 193 ? -0.055 -8.935 -5.087 1.00 92.25 193 LEU A N 1
ATOM 1510 C CA . LEU A 1 193 ? -1.473 -9.254 -5.033 1.00 92.25 193 LEU A CA 1
ATOM 1511 C C . LEU A 1 193 ? -1.941 -9.171 -3.577 1.00 92.25 193 LEU A C 1
ATOM 1513 O O . LEU A 1 193 ? -1.297 -9.735 -2.692 1.00 92.25 193 LEU A O 1
ATOM 1517 N N . ILE A 1 194 ? -3.061 -8.494 -3.322 1.00 95.06 194 ILE A N 1
ATOM 1518 C CA . ILE A 1 194 ? -3.604 -8.307 -1.971 1.00 95.06 194 ILE A CA 1
ATOM 1519 C C . ILE A 1 194 ? -5.041 -8.814 -1.928 1.00 95.06 194 ILE A C 1
ATOM 1521 O O . ILE A 1 194 ? -5.930 -8.233 -2.544 1.00 95.06 194 ILE A O 1
ATOM 1525 N N . TRP A 1 195 ? -5.301 -9.857 -1.149 1.00 95.94 195 TRP A N 1
ATOM 1526 C CA . TRP A 1 195 ? -6.655 -10.287 -0.817 1.00 95.94 195 TRP A CA 1
ATOM 1527 C C . TRP A 1 195 ? -7.051 -9.771 0.563 1.00 95.94 195 TRP A C 1
ATOM 1529 O O . TRP A 1 195 ? -6.391 -10.058 1.563 1.00 95.94 195 TRP A O 1
ATOM 1539 N N . HIS A 1 196 ? -8.151 -9.024 0.625 1.00 96.06 196 HIS A N 1
ATOM 1540 C CA . HIS A 1 196 ? -8.735 -8.580 1.880 1.00 96.06 196 HIS A CA 1
ATOM 1541 C C . HIS A 1 196 ? -9.893 -9.484 2.296 1.00 96.06 196 HIS A C 1
ATOM 1543 O O . HIS A 1 196 ? -10.954 -9.499 1.662 1.00 96.06 196 HIS A O 1
ATOM 1549 N N . ASP A 1 197 ? -9.708 -10.209 3.401 1.00 95.75 197 ASP A N 1
ATOM 1550 C CA . ASP A 1 197 ? -10.630 -11.272 3.788 1.00 95.75 197 ASP A CA 1
ATOM 1551 C C . ASP A 1 197 ? -12.023 -10.766 4.156 1.00 95.75 197 ASP A C 1
ATOM 1553 O O . ASP A 1 197 ? -13.022 -11.371 3.770 1.00 95.75 197 ASP A O 1
ATOM 1557 N N . ALA A 1 198 ? -12.111 -9.652 4.886 1.00 92.94 198 ALA A N 1
ATOM 1558 C CA . ALA A 1 198 ? -13.387 -9.182 5.413 1.00 92.94 198 ALA A CA 1
ATOM 1559 C C . ALA A 1 198 ? -14.308 -8.655 4.304 1.00 92.94 198 ALA A C 1
ATOM 1561 O O . ALA A 1 198 ? -15.511 -8.917 4.329 1.00 92.94 198 ALA A O 1
ATOM 1562 N N . SER A 1 199 ? -13.755 -7.943 3.313 1.00 94.12 199 SER A N 1
ATOM 1563 C CA . SER A 1 199 ? -14.535 -7.434 2.176 1.00 94.12 199 SER A CA 1
ATOM 1564 C C . SER A 1 199 ? -14.597 -8.396 0.992 1.00 94.12 199 SER A C 1
ATOM 1566 O O . SER A 1 199 ? -15.344 -8.122 0.056 1.00 94.12 199 SER A O 1
ATOM 1568 N N . LYS A 1 200 ? -13.827 -9.494 1.015 1.00 94.38 200 LYS A N 1
ATOM 1569 C CA . LYS A 1 200 ? -13.667 -10.425 -0.115 1.00 94.38 200 LYS A CA 1
ATOM 1570 C C . LYS A 1 200 ? -13.265 -9.691 -1.401 1.00 94.38 200 LYS A C 1
ATOM 1572 O O . LYS A 1 200 ? -13.809 -9.941 -2.474 1.00 94.38 200 LYS A O 1
ATOM 1577 N N . VAL A 1 201 ? -12.346 -8.732 -1.262 1.00 92.81 201 VAL A N 1
ATOM 1578 C CA . VAL A 1 201 ? -11.828 -7.931 -2.378 1.00 92.81 201 VAL A CA 1
ATOM 1579 C C . VAL A 1 20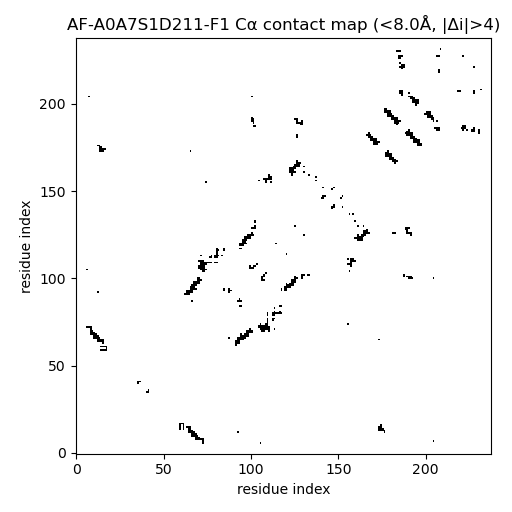1 ? -10.413 -8.383 -2.692 1.00 92.81 201 VAL A C 1
ATOM 1581 O O . VAL A 1 201 ? -9.553 -8.388 -1.812 1.00 92.81 201 VAL A O 1
ATOM 1584 N N . LEU A 1 202 ? -10.191 -8.731 -3.958 1.00 91.12 202 LEU A N 1
ATOM 1585 C CA . LEU A 1 202 ? -8.869 -8.949 -4.519 1.00 91.12 202 LEU A CA 1
ATOM 1586 C C . LEU A 1 202 ? -8.397 -7.651 -5.170 1.00 91.12 202 LEU A C 1
ATOM 1588 O O . LEU A 1 202 ? -8.972 -7.196 -6.159 1.00 91.12 202 LEU A O 1
ATOM 1592 N N . THR A 1 203 ? -7.355 -7.070 -4.602 1.00 89.25 203 THR A N 1
ATOM 1593 C CA . THR A 1 203 ? -6.683 -5.886 -5.114 1.00 89.25 203 THR A CA 1
ATOM 1594 C C . THR A 1 203 ? -5.428 -6.323 -5.840 1.00 89.25 203 THR A C 1
ATOM 1596 O O . THR A 1 203 ? -4.551 -6.978 -5.280 1.00 89.25 203 THR A O 1
ATOM 1599 N N . ASN A 1 204 ? -5.343 -5.919 -7.095 1.00 84.81 204 ASN A N 1
ATOM 1600 C CA . ASN A 1 204 ? -4.233 -6.224 -7.966 1.00 84.81 204 ASN A CA 1
ATOM 1601 C C . ASN A 1 204 ? -3.905 -4.954 -8.749 1.00 84.81 204 ASN A C 1
ATOM 1603 O O . ASN A 1 204 ? -4.638 -4.579 -9.665 1.00 84.81 204 ASN A O 1
ATOM 1607 N N . ILE A 1 205 ? -2.874 -4.257 -8.283 1.00 79.81 205 ILE A N 1
ATOM 1608 C CA . ILE A 1 205 ? -2.524 -2.910 -8.730 1.00 79.81 205 ILE A CA 1
ATOM 1609 C C . ILE A 1 205 ? -1.584 -3.021 -9.921 1.00 79.81 205 ILE A C 1
ATOM 1611 O O . ILE A 1 205 ? -0.681 -3.856 -9.905 1.00 79.81 205 ILE A O 1
ATOM 1615 N N . ASP A 1 206 ? -1.878 -2.233 -10.956 1.00 75.19 206 ASP A N 1
ATOM 1616 C CA . ASP A 1 206 ? -1.211 -2.131 -12.259 1.00 75.19 206 ASP A CA 1
ATOM 1617 C C . ASP A 1 206 ? -0.970 -3.423 -13.052 1.00 75.19 206 ASP A C 1
ATOM 1619 O O . ASP A 1 206 ? -0.658 -3.368 -14.241 1.00 75.19 206 ASP A O 1
ATOM 1623 N N . ALA A 1 207 ? -1.200 -4.601 -12.478 1.00 67.06 207 ALA A N 1
ATOM 1624 C CA . ALA A 1 207 ? -1.235 -5.831 -13.238 1.00 67.06 207 ALA A CA 1
ATOM 1625 C C . ALA A 1 207 ? -2.631 -5.965 -13.885 1.00 67.06 207 ALA A C 1
ATOM 1627 O O . ALA A 1 207 ? -3.662 -5.878 -13.218 1.00 67.06 207 ALA A O 1
ATOM 1628 N N . PRO A 1 208 ? -2.736 -6.119 -15.203 1.00 59.66 208 PRO A N 1
ATOM 1629 C CA . PRO A 1 208 ? -4.032 -6.020 -15.853 1.00 59.66 208 PRO A CA 1
ATOM 1630 C C . PRO A 1 208 ? -4.866 -7.302 -15.703 1.00 59.66 208 PRO A C 1
ATOM 1632 O O . PRO A 1 208 ? -4.483 -8.367 -16.183 1.00 59.66 208 PRO A O 1
ATOM 1635 N N . VAL A 1 209 ? -6.083 -7.184 -15.158 1.00 57.66 209 VAL A N 1
ATOM 1636 C CA . VAL A 1 209 ? -7.163 -8.165 -15.376 1.00 57.66 209 VAL A CA 1
ATOM 1637 C C . VAL A 1 209 ? -7.886 -7.787 -16.672 1.00 57.66 209 VAL A C 1
ATOM 1639 O O . VAL A 1 209 ? -8.950 -7.169 -16.660 1.00 57.66 209 VAL A O 1
ATOM 1642 N N . PHE A 1 210 ? -7.303 -8.105 -17.828 1.00 57.16 210 PHE A N 1
ATOM 1643 C CA . PHE A 1 210 ? -7.995 -7.892 -19.102 1.00 57.16 210 PHE A CA 1
ATOM 1644 C C . PHE A 1 210 ? -9.205 -8.837 -19.236 1.00 57.16 210 PHE A C 1
ATOM 1646 O O . PHE A 1 210 ? -9.046 -10.059 -19.156 1.00 57.16 210 PHE A O 1
ATOM 1653 N N . PRO A 1 211 ? -10.423 -8.336 -19.513 1.00 48.38 211 PRO A N 1
ATOM 1654 C CA . PRO A 1 211 ? -11.490 -9.205 -19.986 1.00 48.38 211 PRO A CA 1
ATOM 1655 C C . PRO A 1 211 ? -11.081 -9.844 -21.327 1.00 48.38 211 PRO A C 1
ATOM 1657 O O . PRO A 1 211 ? -10.353 -9.241 -22.116 1.00 48.38 211 PRO A O 1
ATOM 1660 N N . LYS A 1 212 ? -11.570 -11.067 -21.589 1.00 44.41 212 LYS A N 1
ATOM 1661 C CA . LYS A 1 212 ? -11.185 -11.982 -22.696 1.00 44.41 212 LYS A CA 1
ATOM 1662 C C . LYS A 1 212 ? -11.194 -11.407 -24.131 1.00 44.41 212 LYS A C 1
ATOM 1664 O O . LYS A 1 212 ? -10.883 -12.139 -25.063 1.00 44.41 212 LYS A O 1
ATOM 1669 N N . TRP A 1 213 ? -11.588 -10.154 -24.333 1.00 47.09 213 TRP A N 1
ATOM 1670 C CA . TRP A 1 213 ? -11.754 -9.511 -25.635 1.00 47.09 213 TRP A CA 1
ATOM 1671 C C . TRP A 1 213 ? -10.750 -8.383 -25.924 1.00 47.09 213 TRP A C 1
ATOM 1673 O O . TRP A 1 213 ? -10.923 -7.714 -26.935 1.00 47.09 213 TRP A O 1
ATOM 1683 N N . SER A 1 214 ? -9.717 -8.152 -25.101 1.00 54.19 214 SER A N 1
ATOM 1684 C CA . SER A 1 214 ? -8.694 -7.131 -25.405 1.00 54.19 214 SER A CA 1
ATOM 1685 C C . SER A 1 214 ? -7.785 -7.570 -26.570 1.00 54.19 214 SER A C 1
ATOM 1687 O O . SER A 1 214 ? -7.042 -8.536 -26.402 1.00 54.19 214 SER A O 1
ATOM 1689 N N . PRO A 1 215 ? -7.777 -6.881 -27.732 1.00 52.62 215 PRO A N 1
ATOM 1690 C CA . PRO A 1 215 ? -6.862 -7.153 -28.842 1.00 52.62 215 PRO A CA 1
ATOM 1691 C C . PRO A 1 215 ? -5.657 -6.182 -28.849 1.00 52.62 215 PRO A C 1
ATOM 1693 O O . PRO A 1 215 ? -4.989 -6.043 -29.869 1.00 52.62 215 PRO A O 1
ATOM 1696 N N . PHE A 1 216 ? -5.379 -5.581 -27.678 1.00 63.62 216 PHE A N 1
ATOM 1697 C CA . PHE A 1 216 ? -4.217 -4.771 -27.276 1.00 63.62 216 PHE A CA 1
ATOM 1698 C C . PHE A 1 216 ? -4.138 -3.333 -27.824 1.00 63.62 216 PHE A C 1
ATOM 1700 O O . PHE A 1 216 ? -3.919 -3.112 -29.010 1.00 63.62 216 PHE A O 1
ATOM 1707 N N . PHE A 1 217 ? -4.198 -2.344 -26.924 1.00 38.97 217 PHE A N 1
ATOM 1708 C CA . PHE A 1 217 ? -3.557 -1.039 -27.157 1.00 38.97 217 PHE A CA 1
ATOM 1709 C C . PHE A 1 217 ? -2.635 -0.643 -26.009 1.00 38.97 217 PHE A C 1
ATOM 1711 O O . PHE A 1 217 ? -1.568 -0.107 -26.260 1.00 38.97 217 PHE A O 1
ATOM 1718 N N . GLU A 1 218 ? -2.942 -1.044 -24.782 1.00 40.84 218 GLU A N 1
ATOM 1719 C CA . GLU A 1 218 ? -1.940 -1.078 -23.733 1.00 40.84 218 GLU A CA 1
ATOM 1720 C C . GLU A 1 218 ? -2.085 -2.402 -22.977 1.00 40.84 218 GLU A C 1
ATOM 1722 O O . GLU A 1 218 ? -2.937 -2.584 -22.118 1.00 40.84 218 GLU A O 1
ATOM 1727 N N . LEU A 1 219 ? -1.208 -3.339 -23.323 1.00 53.22 219 LEU A N 1
ATOM 1728 C CA . LEU A 1 219 ? -0.916 -4.552 -22.574 1.00 53.22 219 LEU A CA 1
ATOM 1729 C C . LEU A 1 219 ? -0.055 -4.282 -21.302 1.00 53.22 219 LEU A C 1
ATOM 1731 O O . LEU A 1 219 ? 0.815 -5.080 -20.996 1.00 53.22 219 LEU A O 1
ATOM 1735 N N . ALA A 1 220 ? -0.188 -3.231 -20.485 1.00 43.59 220 ALA A N 1
ATOM 1736 C CA . ALA A 1 220 ? -0.034 -1.799 -20.780 1.00 43.59 220 ALA A CA 1
ATOM 1737 C C . ALA A 1 220 ? 1.393 -1.289 -20.697 1.00 43.59 220 ALA A C 1
ATOM 1739 O O . ALA A 1 220 ? 1.749 -0.414 -21.470 1.00 43.59 220 ALA A O 1
ATOM 1740 N N . ILE A 1 221 ? 2.242 -1.906 -19.883 1.00 43.22 221 ILE A N 1
ATOM 1741 C CA . ILE A 1 221 ? 3.695 -1.731 -19.959 1.00 43.22 221 ILE A CA 1
ATOM 1742 C C . ILE A 1 221 ? 4.373 -3.055 -19.555 1.00 43.22 221 ILE A C 1
ATOM 1744 O O . ILE A 1 221 ? 5.389 -3.070 -18.872 1.00 43.22 221 ILE A O 1
ATOM 1748 N N . ALA A 1 222 ? 3.789 -4.203 -19.929 1.00 49.62 222 ALA A N 1
ATOM 1749 C CA . ALA A 1 222 ? 4.305 -5.507 -19.518 1.00 49.62 222 ALA A CA 1
ATOM 1750 C C . ALA A 1 222 ? 5.750 -5.735 -20.004 1.00 49.62 222 ALA A C 1
ATOM 1752 O O . ALA A 1 222 ? 6.006 -5.840 -21.205 1.00 49.62 222 ALA A O 1
ATOM 1753 N N . LEU A 1 223 ? 6.680 -5.910 -19.059 1.00 47.34 223 LEU A N 1
ATOM 1754 C CA . LEU A 1 223 ? 8.057 -6.354 -19.319 1.00 47.34 223 LEU A CA 1
ATOM 1755 C C . LEU A 1 223 ? 8.125 -7.821 -19.788 1.00 47.34 223 LEU A C 1
ATOM 1757 O O . LEU A 1 223 ? 9.111 -8.223 -20.408 1.00 47.34 223 LEU A O 1
ATOM 1761 N N . ASN A 1 224 ? 7.102 -8.639 -19.490 1.00 51.38 224 ASN A N 1
ATOM 1762 C CA . ASN A 1 224 ? 7.100 -10.079 -19.769 1.00 51.38 224 ASN A CA 1
ATOM 1763 C C . ASN A 1 224 ? 5.683 -10.650 -20.005 1.00 51.38 224 ASN A C 1
ATOM 1765 O O . ASN A 1 224 ? 4.936 -10.959 -19.079 1.00 51.38 224 ASN A O 1
ATOM 1769 N N . ILE A 1 225 ? 5.332 -10.835 -21.279 1.00 55.16 225 ILE A N 1
ATOM 1770 C CA . ILE A 1 225 ? 4.011 -11.296 -21.746 1.00 55.16 225 ILE A CA 1
ATOM 1771 C C . ILE A 1 225 ? 3.618 -12.702 -21.222 1.00 55.16 225 ILE A C 1
ATOM 1773 O O . ILE A 1 225 ? 2.463 -12.877 -20.833 1.00 55.16 225 ILE A O 1
ATOM 1777 N N . PRO A 1 226 ? 4.513 -13.711 -21.165 1.00 61.66 226 PRO A N 1
ATOM 1778 C CA . PRO A 1 226 ? 4.214 -14.998 -20.528 1.00 61.66 226 PRO A CA 1
ATOM 1779 C C . PRO A 1 226 ? 3.675 -14.927 -19.088 1.00 61.66 226 PRO A C 1
ATOM 1781 O O . PRO A 1 226 ? 2.776 -15.698 -18.748 1.00 61.66 226 PRO A O 1
ATOM 1784 N N . PHE A 1 227 ? 4.171 -14.012 -18.246 1.00 58.91 227 PHE A N 1
ATOM 1785 C CA . PHE A 1 227 ? 3.703 -13.911 -16.856 1.00 58.91 227 PHE A CA 1
ATOM 1786 C C . PHE A 1 227 ? 2.279 -13.376 -16.739 1.00 58.91 227 PHE A C 1
ATOM 1788 O O . PHE A 1 227 ? 1.520 -13.874 -15.910 1.00 58.91 227 PHE A O 1
ATOM 1795 N N . ALA A 1 228 ? 1.870 -12.471 -17.631 1.00 57.72 228 ALA A N 1
ATOM 1796 C CA . ALA A 1 228 ? 0.499 -11.969 -17.664 1.00 57.72 228 ALA A CA 1
ATOM 1797 C C . ALA A 1 228 ? -0.535 -13.102 -17.813 1.00 57.72 228 ALA A C 1
ATOM 1799 O O . ALA A 1 228 ? -1.602 -13.045 -17.210 1.00 57.72 228 ALA A O 1
ATOM 1800 N N . TYR A 1 229 ? -0.218 -14.167 -18.560 1.00 63.38 229 TYR A N 1
ATOM 1801 C CA . TYR A 1 229 ? -1.110 -15.324 -18.691 1.00 63.38 229 TYR A CA 1
ATOM 1802 C C . TYR A 1 229 ? -1.102 -16.230 -17.455 1.00 63.38 229 TYR A C 1
ATOM 1804 O O . TYR A 1 229 ? -2.166 -16.687 -17.045 1.00 63.38 229 TYR A O 1
ATOM 1812 N N . LYS A 1 230 ? 0.061 -16.457 -16.829 1.00 63.97 230 LYS A N 1
ATOM 1813 C CA . LYS A 1 230 ? 0.157 -17.259 -15.596 1.00 63.97 230 LYS A CA 1
ATOM 1814 C C . LYS A 1 230 ? -0.590 -16.600 -14.429 1.00 63.97 230 LYS A C 1
ATOM 1816 O O . LYS A 1 230 ? -1.258 -17.284 -13.662 1.00 63.97 230 LYS A O 1
ATOM 1821 N N . LEU A 1 231 ? -0.536 -15.273 -14.344 1.00 63.84 231 LEU A N 1
ATOM 1822 C CA . LEU A 1 231 ? -1.269 -14.463 -13.371 1.00 63.84 231 LEU A CA 1
ATOM 1823 C C . LEU A 1 231 ? -2.791 -14.720 -13.408 1.00 63.84 231 LEU A C 1
ATOM 1825 O O . LEU A 1 231 ? -3.426 -14.814 -12.360 1.00 63.84 231 LEU A O 1
ATOM 1829 N N . PHE A 1 232 ? -3.376 -14.934 -14.593 1.00 66.44 232 PHE A N 1
ATOM 1830 C CA . PHE A 1 232 ? -4.796 -15.294 -14.710 1.00 66.44 232 PHE A CA 1
ATOM 1831 C C . PHE A 1 232 ? -5.143 -16.663 -14.121 1.00 66.44 232 PHE A C 1
ATOM 1833 O O . PHE A 1 232 ? -6.254 -16.832 -13.611 1.00 66.44 232 PHE A O 1
ATOM 1840 N N . ASP A 1 233 ? -4.240 -17.637 -14.221 1.00 68.12 233 ASP A N 1
ATOM 1841 C CA . ASP A 1 233 ? -4.447 -18.955 -13.619 1.00 68.12 233 ASP A CA 1
ATOM 1842 C C . ASP A 1 233 ? -4.348 -18.866 -12.089 1.00 68.12 233 ASP A C 1
ATOM 1844 O O . ASP A 1 233 ? -5.168 -19.461 -11.391 1.00 68.12 233 ASP A O 1
ATOM 1848 N N . GLU A 1 234 ? -3.432 -18.041 -11.572 1.00 68.62 234 GLU A N 1
ATOM 1849 C CA . GLU A 1 234 ? -3.302 -17.760 -10.136 1.00 68.62 234 GLU A CA 1
ATOM 1850 C C . GLU A 1 234 ? -4.557 -17.077 -9.562 1.00 68.62 234 GLU A C 1
ATOM 1852 O O . GLU A 1 234 ? -5.028 -17.480 -8.501 1.00 68.62 234 GLU A O 1
ATOM 1857 N N . TYR A 1 235 ? -5.183 -16.123 -10.269 1.00 71.44 235 TYR A N 1
ATOM 1858 C CA . TYR A 1 235 ? -6.444 -15.509 -9.809 1.00 71.44 235 TYR A CA 1
ATOM 1859 C C . TYR A 1 235 ? -7.583 -16.504 -9.598 1.00 71.44 235 TYR A C 1
ATOM 1861 O O . TYR A 1 235 ? -8.482 -16.238 -8.808 1.00 71.44 235 TYR A O 1
ATOM 1869 N N . ARG A 1 236 ? -7.591 -17.623 -10.331 1.00 64.81 236 ARG A N 1
ATOM 1870 C CA . ARG A 1 236 ? -8.628 -18.656 -10.195 1.00 64.81 236 ARG A CA 1
ATOM 1871 C C . ARG A 1 236 ? -8.369 -19.624 -9.046 1.00 64.81 236 ARG A C 1
ATOM 1873 O O . ARG A 1 236 ? -9.252 -20.423 -8.745 1.00 64.81 236 ARG A O 1
ATOM 1880 N N . ALA A 1 237 ? -7.157 -19.618 -8.498 1.00 67.12 237 ALA A N 1
ATOM 1881 C CA . ALA A 1 237 ? -6.750 -20.509 -7.421 1.00 67.12 237 ALA A CA 1
ATOM 1882 C C . ALA A 1 237 ? -7.043 -19.935 -6.023 1.00 67.12 237 ALA A C 1
ATOM 1884 O O . ALA A 1 237 ? -7.027 -20.700 -5.058 1.00 67.12 237 ALA A O 1
ATOM 1885 N N . PHE A 1 238 ? -7.310 -18.627 -5.929 1.00 53.28 238 PHE A N 1
ATOM 1886 C CA . PHE A 1 238 ? -7.866 -17.961 -4.745 1.00 53.28 238 PHE A CA 1
ATOM 1887 C C . PHE A 1 238 ? -9.382 -18.175 -4.647 1.00 53.28 238 PHE A C 1
ATOM 1889 O O . PHE A 1 238 ? -9.868 -18.358 -3.507 1.00 53.28 238 PHE A O 1
#

Secondary structure (DSSP, 8-state):
---------EEEEE-------------------PPPPTT--------------S---S----SSEEEEEE---S---THHHHHHHHHHHHTTEEEEEEE--SS-HHHHTTHHHHHHH-TT--EEEEEHHHHHHHHHHHH--TTSHHHHHHS---TT------SEEESSEEEEEETTEEEEEEE--SSSTTPEEEEETTTTEEEE-SS----TT---S--TT-S-HHHHHHHHHHHTT-

InterPro domains:
  IPR001279 Metallo-beta-lactamase [PF00753] (91-202)
  IPR036866 Ribonuclease Z/Hydroxyacylglutathione hydrolase-like [G3DSA:3.60.15.10] (51-223)
  IPR036866 Ribonuclease Z/Hydroxyacylglutathione hydrolase-like [SSF56281] (67-203)

pLDDT: mean 73.72, std 22.62, range [29.05, 98.25]

Sequence (238 aa):
MYGDGTYMTNLYVYEKECSSDTKKSKKKSKKDKMTKDSNGGYRSLKGSTSNRRGLSRYGTNCERLGAVLVDAPPNLGPGFGDFIKTFLDSINADLEVMIVTHEHLDHMGNGNNVMAANPTLSRFVTGSRVAETIHAFQTIDYGNPRIREIMSPNPDYPRYEFTDVFEGEATYHFGNQTLYLKELDGHTPGNLLIWHDASKVLTNIDAPVFPKWSPFFELAIALNIPFAYKLFDEYRAF

Organism: Cyclophora tenuis (NCBI:txid216820)